Protein AF-A0A521SV61-F1 (afdb_monomer_lite)

pLDDT: mean 86.36, std 10.14, range [51.19, 98.25]

Radius of gyration: 22.05 Å; chains: 1; bounding box: 52×46×62 Å

Structure (mmCIF, N/CA/C/O backbone):
data_AF-A0A521SV61-F1
#
_entry.id   AF-A0A521SV61-F1
#
loop_
_atom_site.group_PDB
_atom_site.id
_atom_site.type_symbol
_atom_site.label_atom_id
_atom_site.label_alt_id
_atom_site.label_comp_id
_atom_site.label_asym_id
_atom_site.label_entity_id
_atom_site.label_seq_id
_atom_site.pdbx_PDB_ins_code
_atom_site.Cartn_x
_atom_site.Cartn_y
_atom_site.Cartn_z
_atom_site.occupancy
_atom_site.B_iso_or_equiv
_atom_site.auth_seq_id
_atom_site.auth_comp_id
_atom_site.auth_asym_id
_atom_site.auth_atom_id
_atom_site.pdbx_PDB_model_num
ATOM 1 N N . MET A 1 1 ? 5.862 -15.378 -28.062 1.00 82.19 1 MET A N 1
ATOM 2 C CA . MET A 1 1 ? 7.230 -15.334 -27.509 1.00 82.19 1 MET A CA 1
ATOM 3 C C . MET A 1 1 ? 8.270 -15.423 -28.623 1.00 82.19 1 MET A C 1
ATOM 5 O O . MET A 1 1 ? 8.943 -14.432 -28.846 1.00 82.19 1 MET A O 1
ATOM 9 N N . GLU A 1 2 ? 8.312 -16.510 -29.403 1.00 83.50 2 GLU A N 1
ATOM 10 C CA . GLU A 1 2 ? 9.316 -16.720 -30.474 1.00 83.50 2 GLU A CA 1
ATOM 11 C C . GLU A 1 2 ? 9.478 -15.561 -31.467 1.00 83.50 2 GLU A C 1
ATOM 13 O O . GLU A 1 2 ? 10.577 -15.063 -31.659 1.00 83.50 2 GLU A O 1
ATOM 18 N N . ARG A 1 3 ? 8.383 -15.033 -32.026 1.00 85.12 3 ARG A N 1
ATOM 19 C CA . ARG A 1 3 ? 8.470 -13.889 -32.950 1.00 85.12 3 ARG A CA 1
ATOM 20 C C . ARG A 1 3 ? 9.086 -12.634 -32.309 1.00 85.12 3 ARG A C 1
ATOM 22 O O . ARG A 1 3 ? 9.837 -11.919 -32.955 1.00 85.12 3 ARG A O 1
ATOM 29 N N . LEU A 1 4 ? 8.771 -12.374 -31.037 1.00 84.00 4 LEU A N 1
ATOM 30 C CA . LEU A 1 4 ? 9.338 -11.241 -30.298 1.00 84.00 4 LEU A CA 1
ATOM 31 C C . LEU A 1 4 ? 10.842 -11.444 -30.092 1.00 84.00 4 LEU A C 1
ATOM 33 O O . LEU A 1 4 ? 11.620 -10.520 -30.286 1.00 84.00 4 LEU A O 1
ATOM 37 N N . LYS A 1 5 ? 11.249 -12.669 -29.751 1.00 86.25 5 LYS A N 1
ATOM 38 C CA . LYS A 1 5 ? 12.656 -13.050 -29.640 1.00 86.25 5 LYS A CA 1
ATOM 39 C C . LYS A 1 5 ? 13.399 -12.806 -30.954 1.00 86.25 5 LYS A C 1
ATOM 41 O O . LYS A 1 5 ? 14.404 -12.105 -30.946 1.00 86.25 5 LYS A O 1
ATOM 46 N N . GLU A 1 6 ? 12.883 -13.303 -32.078 1.00 89.12 6 GLU A N 1
ATOM 47 C CA . GLU A 1 6 ? 13.482 -13.096 -33.406 1.00 89.12 6 GLU A CA 1
ATOM 48 C C . GLU A 1 6 ? 13.655 -11.605 -33.748 1.00 89.12 6 GLU A C 1
ATOM 50 O O . GLU A 1 6 ? 14.722 -11.203 -34.216 1.00 89.12 6 GLU A O 1
ATOM 55 N N . ASP A 1 7 ? 12.652 -10.772 -33.446 1.00 89.75 7 ASP A N 1
ATOM 56 C CA . ASP A 1 7 ? 12.706 -9.325 -33.687 1.00 89.75 7 ASP A CA 1
ATOM 57 C C . ASP A 1 7 ? 13.820 -8.632 -32.876 1.00 89.75 7 ASP A C 1
ATOM 59 O O . ASP A 1 7 ? 14.477 -7.721 -33.385 1.00 89.75 7 ASP A O 1
ATOM 63 N N . TYR A 1 8 ? 14.051 -9.039 -31.622 1.00 90.25 8 TYR A N 1
ATOM 64 C CA . TYR A 1 8 ? 15.109 -8.467 -30.777 1.00 90.25 8 TYR A CA 1
ATOM 65 C C . TYR A 1 8 ? 16.499 -9.011 -31.121 1.00 90.25 8 TYR A C 1
ATOM 67 O O . TYR A 1 8 ? 17.458 -8.237 -31.162 1.00 90.25 8 TYR A O 1
ATOM 75 N N . LEU A 1 9 ? 16.616 -10.299 -31.457 1.00 89.81 9 LEU A N 1
ATOM 76 C CA . LEU A 1 9 ? 17.867 -10.868 -31.969 1.00 89.81 9 LEU A CA 1
ATOM 77 C C . LEU A 1 9 ? 18.306 -10.153 -33.260 1.00 89.81 9 LEU A C 1
ATOM 79 O O . LEU A 1 9 ? 19.480 -9.826 -33.427 1.00 89.81 9 LEU A O 1
ATOM 83 N N . GLY A 1 10 ? 17.356 -9.798 -34.135 1.00 88.69 10 GLY A N 1
ATOM 84 C CA . GLY A 1 10 ? 17.612 -8.979 -35.327 1.00 88.69 10 GLY A CA 1
ATOM 85 C C . GLY A 1 10 ? 18.107 -7.552 -35.037 1.00 88.69 10 GLY A C 1
ATOM 86 O O . GLY A 1 10 ? 18.646 -6.904 -35.933 1.00 88.69 10 GLY A O 1
ATOM 87 N N . LYS A 1 11 ? 17.959 -7.066 -33.797 1.00 89.69 11 LYS A N 1
ATOM 88 C CA . LYS A 1 11 ? 18.432 -5.753 -33.320 1.00 89.69 11 LYS A CA 1
ATOM 89 C C . LYS A 1 11 ? 19.746 -5.829 -32.533 1.00 89.69 11 LYS A C 1
ATOM 91 O O . LYS A 1 11 ? 20.144 -4.836 -31.931 1.00 89.69 11 LYS A O 1
ATOM 96 N N . GLY A 1 12 ? 20.416 -6.982 -32.533 1.00 91.12 12 GLY A N 1
ATOM 97 C CA . GLY A 1 12 ? 21.705 -7.169 -31.861 1.00 91.12 12 GLY A CA 1
ATOM 98 C C . GLY A 1 12 ? 21.609 -7.606 -30.400 1.00 91.12 12 GLY A C 1
ATOM 99 O O . GLY A 1 12 ? 22.635 -7.666 -29.732 1.00 91.12 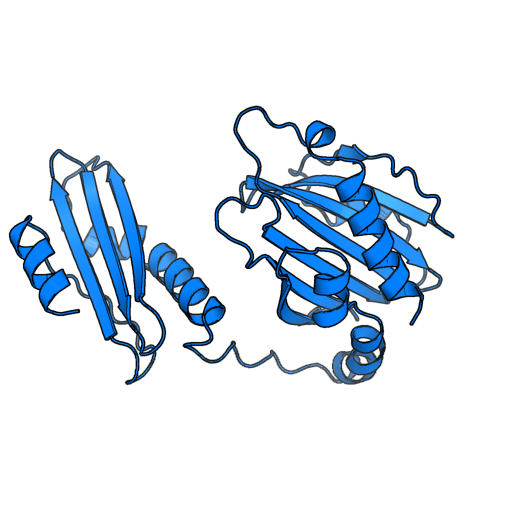12 GLY A O 1
ATOM 100 N N . PHE A 1 13 ? 20.415 -7.946 -29.904 1.00 95.44 13 PHE A N 1
ATOM 101 C CA . PHE A 1 13 ? 20.296 -8.576 -28.592 1.00 95.44 13 PHE A CA 1
ATOM 102 C C . PHE A 1 13 ? 20.800 -10.022 -28.635 1.00 95.44 13 PHE A C 1
ATOM 104 O O . PHE A 1 13 ? 20.710 -10.702 -29.658 1.00 95.44 13 PHE A O 1
ATOM 111 N N . VAL A 1 14 ? 21.275 -10.505 -27.493 1.00 94.56 14 VAL A N 1
ATOM 112 C CA . VAL A 1 14 ? 21.629 -11.903 -27.247 1.00 94.56 14 VAL A CA 1
ATOM 113 C C . VAL A 1 14 ? 20.758 -12.467 -26.135 1.00 94.56 14 VAL A C 1
ATOM 115 O O . VAL A 1 14 ? 20.367 -11.749 -25.218 1.00 94.56 14 VAL A O 1
ATOM 118 N N . GLU A 1 15 ? 20.440 -13.752 -26.222 1.00 93.56 15 GLU A N 1
ATOM 119 C CA . GLU A 1 15 ? 19.719 -14.453 -25.162 1.00 93.56 15 GLU A CA 1
ATOM 120 C C . GLU A 1 15 ? 20.655 -14.761 -23.992 1.00 93.56 15 GLU A C 1
ATOM 122 O O . GLU A 1 15 ? 21.781 -15.219 -24.197 1.00 93.56 15 GLU A O 1
ATOM 127 N N . LEU A 1 16 ? 20.178 -14.485 -22.780 1.00 92.12 16 LEU A N 1
ATOM 128 C CA . LEU A 1 16 ? 20.891 -14.724 -21.529 1.00 92.12 16 LEU A CA 1
ATOM 129 C C . LEU A 1 16 ? 20.214 -15.847 -20.743 1.00 92.12 16 LEU A C 1
ATOM 131 O O . LEU A 1 16 ? 19.012 -16.090 -20.883 1.00 92.12 16 LEU A O 1
ATOM 135 N N . ASN A 1 17 ? 20.982 -16.506 -19.880 1.00 86.00 17 ASN A N 1
ATOM 136 C CA . ASN A 1 17 ? 20.426 -17.447 -18.920 1.00 86.00 17 ASN A CA 1
ATOM 137 C C . ASN A 1 17 ? 19.706 -16.659 -17.821 1.00 86.00 17 ASN A C 1
ATOM 139 O O . ASN A 1 17 ? 20.262 -15.720 -17.259 1.00 86.00 17 ASN A O 1
ATOM 143 N N . GLY A 1 18 ? 18.472 -17.048 -17.519 1.00 68.44 18 GLY A N 1
ATOM 144 C CA . GLY A 1 18 ? 17.666 -16.449 -16.460 1.00 68.44 18 GLY A CA 1
ATOM 145 C C . GLY A 1 18 ? 16.621 -17.454 -16.017 1.00 68.44 18 GLY A C 1
ATOM 146 O O . GLY A 1 18 ? 15.442 -17.329 -16.371 1.00 68.44 18 GLY A O 1
ATOM 147 N N . ASP A 1 19 ? 17.077 -18.495 -15.328 1.00 58.38 19 ASP A N 1
ATOM 148 C CA . ASP A 1 19 ? 16.224 -19.579 -14.859 1.00 58.38 19 ASP A CA 1
ATOM 149 C C . ASP A 1 19 ? 15.433 -19.119 -13.638 1.00 58.38 19 ASP A C 1
ATOM 151 O O . ASP A 1 19 ? 15.929 -19.088 -12.517 1.00 58.38 19 ASP A O 1
ATOM 155 N N . LEU A 1 20 ? 14.164 -18.801 -13.873 1.00 60.53 20 LEU A N 1
ATOM 156 C CA . LEU A 1 20 ? 13.156 -18.768 -12.826 1.00 60.53 20 LEU A CA 1
ATOM 157 C C . LEU A 1 20 ? 12.125 -19.823 -13.170 1.00 60.53 20 LEU A C 1
ATOM 159 O O . LEU A 1 20 ? 11.381 -19.685 -14.145 1.00 60.53 20 LEU A O 1
ATOM 163 N N . ASP A 1 21 ? 12.101 -20.886 -12.375 1.00 58.44 21 ASP A N 1
ATOM 164 C CA . ASP A 1 21 ? 11.072 -21.908 -12.474 1.00 58.44 21 ASP A CA 1
ATOM 165 C C . ASP A 1 21 ? 9.785 -21.388 -11.825 1.00 58.44 21 ASP A C 1
ATOM 167 O O . ASP A 1 21 ? 9.507 -21.607 -10.647 1.00 58.44 21 ASP A O 1
ATOM 171 N N . TYR A 1 22 ? 8.993 -20.658 -12.610 1.00 61.53 22 TYR A N 1
ATOM 172 C CA . TYR A 1 22 ? 7.630 -20.281 -12.237 1.00 61.53 22 TYR A CA 1
ATOM 173 C C . TYR A 1 22 ? 6.616 -21.417 -12.498 1.00 61.53 22 TYR A C 1
ATOM 175 O O . TYR A 1 22 ? 5.406 -21.213 -12.389 1.00 61.53 22 TYR A O 1
ATOM 183 N N . GLY A 1 23 ? 7.087 -22.623 -12.839 1.00 62.16 23 GLY A N 1
ATOM 184 C CA . GLY A 1 23 ? 6.273 -23.763 -13.240 1.00 62.16 23 GLY A CA 1
ATOM 185 C C . GLY A 1 23 ? 5.999 -23.826 -14.747 1.00 62.16 23 GLY A C 1
ATOM 186 O O . GLY A 1 23 ? 6.195 -22.878 -15.504 1.00 62.16 23 GLY A O 1
ATOM 187 N N . SER A 1 24 ? 5.483 -24.972 -15.201 1.00 58.94 24 SER A N 1
ATOM 188 C CA . SER A 1 24 ? 5.359 -25.328 -16.626 1.00 58.94 24 SER A CA 1
ATOM 189 C C . SER A 1 24 ? 4.363 -24.498 -17.452 1.00 58.94 24 SER A C 1
ATOM 191 O O . SER A 1 24 ? 4.265 -24.706 -18.658 1.00 58.94 24 SER A O 1
ATOM 193 N N . ALA A 1 25 ? 3.583 -23.614 -16.824 1.00 62.75 25 ALA A N 1
ATOM 194 C CA . ALA A 1 25 ? 2.569 -22.787 -17.488 1.00 62.75 25 ALA A CA 1
ATOM 195 C C . ALA A 1 25 ? 3.083 -21.390 -17.887 1.00 62.75 25 ALA A C 1
ATOM 197 O O . ALA A 1 25 ? 2.329 -20.588 -18.436 1.00 62.75 25 ALA A O 1
ATOM 198 N N . ILE A 1 26 ? 4.347 -21.079 -17.590 1.00 75.94 26 ILE A N 1
ATOM 199 C CA . ILE A 1 26 ? 4.915 -19.742 -17.750 1.00 75.94 26 ILE A CA 1
ATOM 200 C C . ILE A 1 26 ? 6.101 -19.816 -18.710 1.00 75.94 26 ILE A C 1
ATOM 202 O O . ILE A 1 26 ? 7.059 -20.550 -18.491 1.00 75.94 26 ILE A O 1
ATOM 206 N N . SER A 1 27 ? 6.019 -19.054 -19.802 1.00 84.44 27 SER A N 1
ATOM 207 C CA . SER A 1 27 ? 7.120 -18.886 -20.755 1.00 84.44 27 SER A CA 1
ATOM 208 C C . SER A 1 27 ? 7.924 -17.647 -20.386 1.00 84.44 27 SER A C 1
ATOM 210 O O . SER A 1 27 ? 7.342 -16.602 -20.100 1.00 84.44 27 SER A O 1
ATOM 212 N N . SER A 1 28 ? 9.249 -17.745 -20.415 1.00 86.94 28 SER A N 1
ATOM 213 C CA . SER A 1 28 ? 10.143 -16.678 -19.972 1.00 86.94 28 SER A CA 1
ATOM 214 C C . SER A 1 28 ? 11.351 -16.561 -20.896 1.00 86.94 28 SER A C 1
ATOM 216 O O . SER A 1 28 ? 11.837 -17.571 -21.400 1.00 86.94 28 SER A O 1
ATOM 218 N N . MET A 1 29 ? 11.832 -15.339 -21.130 1.00 90.56 29 MET A N 1
ATOM 219 C CA . MET A 1 29 ? 13.071 -15.082 -21.870 1.00 90.56 29 MET A CA 1
ATOM 220 C C . MET A 1 29 ? 13.808 -13.859 -21.316 1.00 90.56 29 MET A C 1
ATOM 222 O O . MET A 1 29 ? 13.170 -12.881 -20.917 1.00 90.56 29 MET A O 1
ATOM 226 N N . VAL A 1 30 ? 15.144 -13.907 -21.315 1.00 92.25 30 VAL A N 1
ATOM 227 C CA . VAL A 1 30 ? 16.019 -12.753 -21.043 1.00 92.25 30 VAL A CA 1
ATOM 228 C C . VAL A 1 30 ? 16.818 -12.438 -22.285 1.00 92.25 30 VAL A C 1
ATOM 230 O O . VAL A 1 30 ? 17.458 -13.323 -22.849 1.00 92.25 30 VAL A O 1
ATOM 233 N N . LEU A 1 31 ? 16.8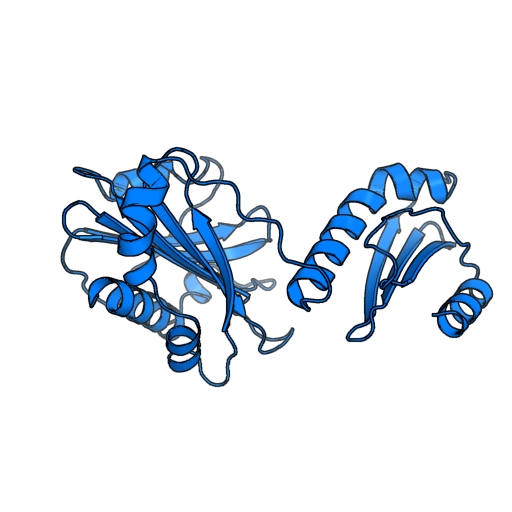16 -11.174 -22.678 1.00 94.62 31 LEU A N 1
ATOM 234 C CA . LEU A 1 31 ? 17.636 -10.662 -23.759 1.00 94.62 31 LEU A CA 1
ATOM 235 C C . LEU A 1 31 ? 18.507 -9.519 -23.229 1.00 94.62 31 LEU A C 1
ATOM 237 O O . LEU A 1 31 ? 18.034 -8.696 -22.450 1.00 94.62 31 LEU A O 1
ATOM 241 N N . GLY A 1 32 ? 19.759 -9.451 -23.666 1.00 94.81 32 GLY A N 1
ATOM 242 C CA . GLY A 1 32 ? 20.692 -8.375 -23.335 1.00 94.81 32 GLY A CA 1
ATOM 243 C C . GLY A 1 32 ? 21.335 -7.782 -24.582 1.00 94.81 32 GLY A C 1
ATOM 244 O O . GLY A 1 32 ? 21.529 -8.481 -25.573 1.00 94.81 32 GLY A O 1
ATOM 245 N N . ASN A 1 33 ? 21.684 -6.504 -24.544 1.00 95.88 33 ASN A N 1
ATOM 246 C CA . ASN A 1 33 ? 22.458 -5.829 -25.581 1.00 95.88 33 ASN A CA 1
ATOM 247 C C . ASN A 1 33 ? 23.383 -4.784 -24.945 1.00 95.88 33 ASN A C 1
ATOM 249 O O . ASN A 1 33 ? 23.035 -4.197 -23.924 1.00 95.88 33 ASN A O 1
ATOM 253 N N . LEU A 1 34 ? 24.532 -4.526 -25.566 1.00 92.94 34 LEU A N 1
ATOM 254 C CA . LEU A 1 34 ? 25.400 -3.395 -25.257 1.00 92.94 34 LEU A CA 1
ATOM 255 C C . LEU A 1 34 ? 25.545 -2.560 -26.529 1.00 92.94 34 LEU A C 1
ATOM 257 O O . LEU A 1 34 ? 26.123 -3.013 -27.515 1.00 92.94 34 LEU A O 1
ATOM 261 N N . SER A 1 35 ? 25.022 -1.337 -26.501 1.00 91.44 35 SER A N 1
ATOM 262 C CA . SER A 1 35 ? 25.107 -0.405 -27.625 1.00 91.44 35 SER A CA 1
ATOM 263 C C . SER A 1 35 ? 25.404 0.992 -27.108 1.00 91.44 35 SER A C 1
ATOM 265 O O . SER A 1 35 ? 24.805 1.429 -26.133 1.00 91.44 35 SER A O 1
ATOM 267 N N . GLU A 1 36 ? 26.332 1.692 -27.763 1.00 89.56 36 GLU A N 1
ATOM 268 C CA . GLU A 1 36 ? 26.684 3.085 -27.440 1.00 89.56 36 GLU A CA 1
ATOM 269 C C . GLU A 1 36 ? 27.037 3.314 -25.953 1.00 89.56 36 GLU A C 1
ATOM 271 O O . GLU A 1 36 ? 26.767 4.373 -25.393 1.00 89.56 36 GLU A O 1
ATOM 276 N N . GLY A 1 37 ? 27.648 2.316 -25.302 1.00 89.06 37 GLY A N 1
ATOM 277 C CA . GLY A 1 37 ? 28.022 2.393 -23.886 1.00 89.06 37 GLY A CA 1
ATOM 278 C C . GLY A 1 37 ? 26.847 2.255 -22.913 1.00 89.06 37 GLY A C 1
ATOM 279 O O . GLY A 1 37 ? 26.964 2.664 -21.762 1.00 89.06 37 GLY A O 1
ATOM 280 N N . VAL A 1 38 ? 25.715 1.697 -23.347 1.00 92.25 38 VAL A N 1
ATOM 281 C CA . VAL A 1 38 ? 24.561 1.405 -22.491 1.00 92.25 38 VAL A CA 1
ATOM 282 C C . VAL A 1 38 ? 24.200 -0.070 -22.607 1.00 92.25 38 VAL A C 1
ATOM 284 O O . VAL A 1 38 ? 23.925 -0.575 -23.700 1.00 92.25 38 VAL A O 1
ATOM 287 N N . TYR A 1 39 ? 24.172 -0.760 -21.471 1.00 93.50 39 TYR A N 1
ATOM 288 C CA . TYR A 1 39 ? 23.561 -2.075 -21.368 1.00 93.50 39 TYR A CA 1
ATOM 289 C C . TYR A 1 39 ? 22.045 -1.935 -21.358 1.00 93.50 39 TYR A C 1
ATOM 291 O O . TYR A 1 39 ? 21.487 -1.150 -20.593 1.00 93.50 39 TYR A O 1
ATOM 299 N N . THR A 1 40 ? 21.379 -2.717 -22.197 1.00 94.75 40 THR A N 1
ATOM 300 C CA . THR A 1 40 ? 19.924 -2.847 -22.223 1.00 94.75 40 THR A CA 1
ATOM 301 C C . THR A 1 40 ? 19.562 -4.296 -21.963 1.00 94.75 40 THR A C 1
ATOM 303 O O . THR A 1 40 ? 19.995 -5.180 -22.702 1.00 94.75 40 THR A O 1
ATOM 306 N N . PHE A 1 41 ? 18.748 -4.537 -20.944 1.00 93.88 41 PHE A N 1
ATOM 307 C CA . PHE A 1 41 ? 18.224 -5.855 -20.613 1.00 93.88 41 PHE A CA 1
ATOM 308 C C . PHE A 1 41 ? 16.713 -5.856 -20.748 1.00 93.88 41 PHE A C 1
ATOM 310 O O . PHE A 1 41 ? 16.042 -4.925 -20.316 1.00 93.88 41 PHE A O 1
ATOM 317 N N . LEU A 1 42 ? 16.179 -6.918 -21.333 1.00 92.31 42 LEU A N 1
ATOM 318 C CA . LEU A 1 42 ? 14.754 -7.137 -21.484 1.00 92.31 42 LEU A CA 1
ATOM 319 C C . LEU A 1 42 ? 14.406 -8.512 -20.927 1.00 92.31 42 LEU A C 1
ATOM 321 O O . LEU A 1 42 ? 14.823 -9.537 -21.468 1.00 92.31 42 LEU A O 1
ATOM 325 N N . ARG A 1 43 ? 13.576 -8.533 -19.889 1.00 89.50 43 ARG A N 1
ATOM 326 C CA . ARG A 1 43 ? 12.920 -9.749 -19.412 1.00 89.50 43 ARG A CA 1
ATOM 327 C C . ARG A 1 43 ? 11.482 -9.731 -19.864 1.00 89.50 43 ARG A C 1
ATOM 329 O O . ARG A 1 43 ? 10.762 -8.773 -19.595 1.00 89.50 43 ARG A O 1
ATOM 336 N N . VAL A 1 44 ? 11.055 -10.808 -20.509 1.00 88.81 44 VAL A N 1
ATOM 337 C CA . VAL A 1 44 ? 9.652 -10.992 -20.875 1.00 88.81 44 VAL A CA 1
ATOM 338 C C . VAL A 1 44 ? 9.155 -12.289 -20.280 1.00 88.81 44 VAL A C 1
ATOM 340 O O . VAL A 1 44 ? 9.763 -13.338 -20.482 1.00 88.81 44 VAL A O 1
ATOM 343 N N . VAL A 1 45 ? 8.022 -12.211 -19.592 1.00 87.38 45 VAL A N 1
ATOM 344 C CA . VAL A 1 45 ? 7.285 -13.371 -19.111 1.00 87.38 45 VAL A CA 1
ATOM 345 C C . VAL A 1 45 ? 5.888 -13.363 -19.710 1.00 87.38 45 VAL A C 1
ATOM 347 O O . VAL A 1 45 ? 5.220 -12.333 -19.748 1.00 87.38 45 VAL A O 1
ATOM 350 N N . SER A 1 46 ? 5.450 -14.516 -20.200 1.00 84.75 46 SER A N 1
ATOM 351 C CA . SER A 1 46 ? 4.119 -14.724 -20.757 1.00 84.75 46 SER A CA 1
ATOM 352 C C . SER A 1 46 ? 3.432 -15.874 -20.051 1.00 84.75 46 SER A C 1
ATOM 354 O O . SER A 1 46 ? 4.009 -16.943 -19.848 1.00 84.75 46 SER A O 1
ATOM 356 N N . THR A 1 47 ? 2.163 -15.652 -19.753 1.00 79.94 47 THR A N 1
ATOM 357 C CA . THR A 1 47 ? 1.218 -16.657 -19.271 1.00 79.94 47 THR A CA 1
ATOM 358 C C . THR A 1 47 ? 0.045 -16.721 -20.253 1.00 79.94 47 THR A C 1
ATOM 360 O O . THR A 1 47 ? 0.026 -15.984 -21.244 1.00 79.94 47 THR A O 1
ATOM 363 N N . ASP A 1 48 ? -0.952 -17.566 -19.990 1.00 75.62 48 ASP A N 1
ATOM 364 C CA . ASP A 1 48 ? -2.184 -17.602 -20.792 1.00 75.62 48 ASP A CA 1
ATOM 365 C C . ASP A 1 48 ? -3.009 -16.304 -20.687 1.00 75.62 48 ASP A C 1
ATOM 367 O O . ASP A 1 48 ? -3.833 -16.016 -21.555 1.00 75.62 48 ASP A O 1
ATOM 371 N N . SER A 1 49 ? -2.810 -15.521 -19.622 1.00 66.88 49 SER A N 1
ATOM 372 C CA . SER A 1 49 ? -3.613 -14.337 -19.305 1.00 66.88 49 SER A CA 1
ATOM 373 C C . SER A 1 49 ? -2.875 -13.010 -19.477 1.00 66.88 49 SER A C 1
ATOM 375 O O . SER A 1 49 ? -3.531 -11.972 -19.561 1.00 66.88 49 SER A O 1
ATOM 377 N N . MET A 1 50 ? -1.538 -13.004 -19.528 1.00 75.81 50 MET A N 1
ATOM 378 C CA . MET A 1 50 ? -0.761 -11.766 -19.592 1.00 75.81 50 MET A CA 1
ATOM 379 C C . MET A 1 50 ? 0.602 -11.921 -20.270 1.00 75.81 50 MET A C 1
ATOM 381 O O . MET A 1 50 ? 1.163 -13.011 -20.363 1.00 75.81 50 MET A O 1
ATOM 385 N N . ILE A 1 51 ? 1.171 -10.777 -20.652 1.00 81.94 51 ILE A N 1
ATOM 386 C CA . ILE A 1 51 ? 2.589 -10.628 -20.977 1.00 81.94 51 ILE A CA 1
ATOM 387 C C . ILE A 1 51 ? 3.133 -9.483 -20.119 1.00 81.94 51 ILE A C 1
ATOM 389 O O . ILE A 1 51 ? 2.634 -8.364 -20.211 1.00 81.94 51 ILE A O 1
ATOM 393 N N . ALA A 1 52 ? 4.138 -9.762 -19.291 1.00 82.38 52 ALA A N 1
ATOM 394 C CA . ALA A 1 52 ? 4.927 -8.756 -18.586 1.00 82.38 52 ALA A CA 1
ATOM 395 C C . ALA A 1 52 ? 6.268 -8.586 -19.296 1.00 82.38 52 ALA A C 1
ATOM 397 O O . ALA A 1 52 ? 6.916 -9.574 -19.641 1.00 82.38 52 ALA A O 1
ATOM 398 N N . ALA A 1 53 ? 6.689 -7.340 -19.487 1.00 86.75 53 ALA A N 1
ATOM 399 C CA . ALA A 1 53 ? 8.006 -7.009 -20.002 1.00 86.75 53 ALA A CA 1
ATOM 400 C C . ALA A 1 53 ? 8.644 -5.957 -19.095 1.00 86.75 53 ALA A C 1
ATOM 402 O O . ALA A 1 53 ? 8.030 -4.927 -18.824 1.00 86.75 53 ALA A O 1
ATOM 403 N N . VAL A 1 54 ? 9.859 -6.231 -18.630 1.00 85.94 54 VAL A N 1
ATOM 404 C CA . VAL A 1 54 ? 10.679 -5.292 -17.864 1.00 85.94 54 VAL A CA 1
ATOM 405 C C . VAL A 1 54 ? 11.916 -4.994 -18.689 1.00 85.94 54 VAL A C 1
ATOM 407 O O . VAL A 1 54 ? 12.658 -5.908 -19.051 1.00 85.94 54 VAL A O 1
ATOM 410 N N . GLU A 1 55 ? 12.105 -3.717 -18.998 1.00 90.12 55 GLU A N 1
ATOM 411 C CA . GLU A 1 55 ? 13.277 -3.213 -19.701 1.00 90.12 55 GLU A CA 1
ATOM 412 C C . GLU A 1 55 ? 14.135 -2.411 -18.723 1.00 90.12 55 GLU A C 1
ATOM 414 O O . GLU A 1 55 ? 13.627 -1.561 -17.989 1.00 90.12 55 GLU A O 1
ATOM 419 N N . PHE A 1 56 ? 15.428 -2.715 -18.685 1.00 89.50 56 PHE A N 1
ATOM 420 C CA . PHE A 1 56 ? 16.379 -2.143 -17.746 1.00 89.50 56 PHE A CA 1
ATOM 421 C C . PHE A 1 56 ? 17.579 -1.577 -18.500 1.00 89.50 56 PHE A C 1
ATOM 423 O O . PHE A 1 56 ? 18.143 -2.245 -19.368 1.00 89.50 56 PHE A O 1
ATOM 430 N N . PHE A 1 57 ? 17.973 -0.349 -18.161 1.00 91.06 57 PHE A N 1
ATOM 431 C CA . PHE A 1 57 ? 19.053 0.375 -18.827 1.00 91.06 57 PHE A CA 1
ATOM 432 C C . PHE A 1 57 ? 20.145 0.721 -17.819 1.00 91.06 57 PHE A C 1
ATOM 434 O O . PHE A 1 57 ? 19.873 1.378 -16.815 1.00 91.06 57 PHE A O 1
ATOM 441 N N . LEU A 1 58 ? 21.382 0.317 -18.107 1.00 88.06 58 LEU A N 1
ATOM 442 C CA . LEU A 1 58 ? 22.548 0.604 -17.276 1.00 88.06 58 LEU A CA 1
ATOM 443 C C . LEU A 1 58 ? 23.644 1.273 -18.111 1.00 88.06 58 LEU A C 1
ATOM 445 O O . LEU A 1 58 ? 24.110 0.676 -19.083 1.00 88.06 58 LEU A O 1
ATOM 449 N N . PRO A 1 59 ? 24.095 2.488 -17.761 1.00 88.88 59 PRO A N 1
ATOM 450 C CA . PRO A 1 59 ? 25.272 3.066 -18.396 1.00 88.88 59 PRO A CA 1
ATOM 451 C C . PRO A 1 59 ? 26.515 2.224 -18.070 1.00 88.88 59 PRO A C 1
ATOM 453 O O . PRO A 1 59 ? 26.748 1.859 -16.918 1.00 88.88 59 PRO A O 1
ATOM 456 N N . ALA A 1 60 ? 27.325 1.923 -19.082 1.00 81.62 60 ALA A N 1
ATOM 457 C CA . ALA A 1 60 ? 28.549 1.147 -18.941 1.00 81.62 60 ALA A CA 1
ATOM 458 C C . ALA A 1 60 ? 29.726 2.069 -18.593 1.00 81.62 60 ALA A C 1
ATOM 460 O O . ALA A 1 60 ? 30.150 2.886 -19.410 1.00 81.62 60 ALA A O 1
ATOM 461 N N . ALA A 1 61 ? 30.275 1.927 -17.384 1.00 73.12 61 ALA A N 1
ATOM 462 C CA . ALA A 1 61 ? 31.575 2.515 -17.051 1.00 73.12 61 ALA A CA 1
ATOM 463 C C . ALA A 1 61 ? 32.730 1.686 -17.644 1.00 73.12 61 ALA A C 1
ATOM 465 O O . ALA A 1 61 ? 33.739 2.242 -18.072 1.00 73.12 61 ALA A O 1
ATOM 466 N N . GLU A 1 62 ? 32.547 0.364 -17.706 1.00 78.56 62 GLU A N 1
ATOM 467 C CA . GLU A 1 62 ? 33.456 -0.609 -18.311 1.00 78.56 62 GLU A CA 1
ATOM 468 C C . GLU A 1 62 ? 32.647 -1.670 -19.081 1.00 78.56 62 GLU A C 1
ATOM 470 O O . GLU A 1 62 ? 31.501 -1.981 -18.732 1.00 78.56 62 GLU A O 1
ATOM 475 N N . GLU A 1 63 ? 33.234 -2.210 -20.154 1.00 83.75 63 GLU A N 1
ATOM 476 C CA . GLU A 1 63 ? 32.622 -3.263 -20.972 1.00 83.75 63 GLU A CA 1
ATOM 477 C C . GLU A 1 63 ? 32.899 -4.650 -20.359 1.00 83.75 63 GLU A C 1
ATOM 479 O O . GLU A 1 63 ? 33.973 -5.226 -20.535 1.00 83.75 63 GLU A O 1
ATOM 484 N N . LEU A 1 64 ? 31.917 -5.173 -19.627 1.00 88.44 64 LEU A N 1
ATOM 485 C CA . LEU A 1 64 ? 31.851 -6.508 -19.045 1.00 88.44 64 LEU A CA 1
ATOM 486 C C . LEU A 1 64 ? 30.894 -7.401 -19.860 1.00 88.44 64 LEU A C 1
ATOM 488 O O . LEU A 1 64 ? 30.026 -6.901 -20.585 1.00 88.44 64 LEU A O 1
ATOM 492 N N . PRO A 1 65 ? 31.020 -8.738 -19.766 1.00 93.25 65 PRO A N 1
ATOM 493 C CA . PRO A 1 65 ? 30.089 -9.660 -20.409 1.00 93.25 65 PRO A CA 1
ATOM 494 C C . PRO A 1 65 ? 28.635 -9.423 -19.972 1.00 93.25 65 PRO A C 1
ATOM 496 O O . PRO A 1 65 ? 28.349 -9.302 -18.784 1.00 93.25 65 PRO A O 1
ATOM 499 N N . LEU A 1 66 ? 27.694 -9.442 -20.925 1.00 93.00 66 LEU A N 1
ATOM 500 C CA . LEU A 1 66 ? 26.269 -9.175 -20.667 1.00 93.00 66 LEU A CA 1
ATOM 501 C C . LEU A 1 66 ? 25.660 -10.059 -19.570 1.00 93.00 66 LEU A C 1
ATOM 503 O O . LEU A 1 66 ? 24.880 -9.564 -18.766 1.00 93.00 66 LEU A O 1
ATOM 507 N N . GLN A 1 67 ? 26.021 -11.346 -19.530 1.00 94.31 67 GLN A N 1
ATOM 508 C CA . GLN A 1 67 ? 25.537 -12.266 -18.497 1.00 94.31 67 GLN A CA 1
ATOM 509 C C . GLN A 1 67 ? 26.016 -11.851 -17.101 1.00 94.31 67 GLN A C 1
ATOM 511 O O . GLN A 1 67 ? 25.241 -11.901 -16.159 1.00 94.31 67 GLN A O 1
ATOM 516 N N . GLU A 1 68 ? 27.268 -11.406 -16.978 1.00 92.00 68 GLU A N 1
ATOM 517 C CA . GLU A 1 68 ? 27.847 -11.016 -15.690 1.00 92.00 68 GLU A CA 1
ATOM 518 C C . GLU A 1 68 ? 27.144 -9.778 -15.133 1.00 92.00 68 GLU A C 1
ATOM 520 O O . GLU A 1 68 ? 26.715 -9.789 -13.986 1.00 92.00 68 GLU A O 1
ATOM 525 N N . VAL A 1 69 ? 26.934 -8.760 -15.975 1.00 90.88 69 VAL A N 1
ATOM 526 C CA . VAL A 1 69 ? 26.201 -7.542 -15.592 1.00 90.88 69 VAL A CA 1
ATOM 527 C C . VAL A 1 69 ? 24.742 -7.857 -15.255 1.00 90.88 69 VAL A C 1
ATOM 529 O O . VAL A 1 69 ? 24.201 -7.306 -14.298 1.00 90.88 69 VAL A O 1
ATOM 532 N N . TYR A 1 70 ? 24.099 -8.745 -16.021 1.00 90.31 70 TYR A N 1
ATOM 533 C CA . TYR A 1 70 ? 22.730 -9.164 -15.733 1.00 90.31 70 TYR A CA 1
ATOM 534 C C . TYR A 1 70 ? 22.627 -9.827 -14.354 1.00 90.31 70 TYR A C 1
ATOM 536 O O . TYR A 1 70 ? 21.798 -9.414 -13.543 1.00 90.31 70 TYR A O 1
ATOM 544 N N . ASP A 1 71 ? 23.491 -10.803 -14.074 1.00 89.44 71 ASP A N 1
ATOM 545 C CA . ASP A 1 71 ? 23.466 -11.568 -12.827 1.00 89.44 71 ASP A CA 1
ATOM 546 C C . ASP A 1 71 ? 23.783 -10.688 -11.605 1.00 89.44 71 ASP A C 1
ATOM 548 O O . ASP A 1 71 ? 23.205 -10.896 -10.541 1.00 89.44 71 ASP A O 1
ATOM 552 N N . SER A 1 72 ? 24.683 -9.705 -11.739 1.00 86.56 72 SER A N 1
ATOM 553 C CA . SER A 1 72 ? 25.149 -8.894 -10.607 1.00 86.56 72 SER A CA 1
ATOM 554 C C . SER A 1 72 ? 24.322 -7.640 -10.319 1.00 86.56 72 SER A C 1
ATOM 556 O O . SER A 1 72 ? 24.278 -7.215 -9.168 1.00 86.56 72 SER A O 1
ATOM 558 N N . GLU A 1 73 ? 23.708 -7.021 -11.333 1.00 84.38 73 GLU A N 1
ATOM 559 C CA . GLU A 1 73 ? 23.069 -5.696 -11.197 1.00 84.38 73 GLU A CA 1
ATOM 560 C C . GLU A 1 73 ? 21.570 -5.694 -11.530 1.00 84.38 73 GLU A C 1
ATOM 562 O O . GLU A 1 73 ? 20.854 -4.763 -11.162 1.00 84.38 73 GLU A O 1
ATOM 567 N N . VAL A 1 74 ? 21.081 -6.694 -12.272 1.00 85.62 74 VAL A N 1
ATOM 568 C CA . VAL A 1 74 ? 19.759 -6.615 -12.918 1.00 85.62 74 VAL A CA 1
ATOM 569 C C . VAL A 1 74 ? 18.813 -7.711 -12.463 1.00 85.62 74 VAL A C 1
ATOM 571 O O . VAL A 1 74 ? 17.632 -7.415 -12.272 1.00 85.62 74 VAL A O 1
ATOM 574 N N . SER A 1 75 ? 19.303 -8.945 -12.297 1.00 84.44 75 SER A N 1
ATOM 575 C CA . SER A 1 75 ? 18.460 -10.124 -12.087 1.00 84.44 75 SER A CA 1
ATOM 576 C C . SER A 1 75 ? 17.485 -9.893 -10.937 1.00 84.44 75 SER A C 1
ATOM 578 O O . SER A 1 75 ? 16.296 -9.762 -11.199 1.00 84.44 75 SER A O 1
ATOM 580 N N . ASP A 1 76 ? 17.961 -9.683 -9.708 1.00 76.31 76 ASP A N 1
ATOM 581 C CA . ASP A 1 76 ? 17.109 -9.533 -8.517 1.00 76.31 76 ASP A CA 1
ATOM 582 C C . ASP A 1 76 ? 15.985 -8.489 -8.674 1.00 76.31 76 ASP A C 1
ATOM 584 O O . ASP A 1 76 ? 14.840 -8.728 -8.282 1.00 76.31 76 ASP A O 1
ATOM 588 N N . ILE A 1 77 ? 16.281 -7.337 -9.288 1.00 77.44 77 ILE A N 1
ATOM 589 C CA . ILE A 1 77 ? 15.299 -6.263 -9.512 1.00 77.44 77 ILE A CA 1
ATOM 590 C C . ILE A 1 77 ? 14.242 -6.713 -10.521 1.00 77.44 77 ILE A C 1
ATOM 592 O O . ILE A 1 77 ? 13.040 -6.540 -10.311 1.00 77.44 77 ILE A O 1
ATOM 596 N N . VAL A 1 78 ? 14.687 -7.290 -11.633 1.00 79.12 78 VAL A N 1
ATOM 597 C CA . VAL A 1 78 ? 13.808 -7.790 -12.687 1.00 79.12 78 VAL A CA 1
ATOM 598 C C . VAL A 1 78 ? 12.943 -8.943 -12.178 1.00 79.12 78 VAL A C 1
ATOM 600 O O . VAL A 1 78 ? 11.749 -8.981 -12.479 1.00 79.12 78 VAL A O 1
ATOM 603 N N . GLU A 1 79 ? 13.511 -9.856 -11.391 1.00 76.94 79 GLU A N 1
ATOM 604 C CA . GLU A 1 79 ? 12.786 -10.961 -10.765 1.00 76.94 79 GLU A CA 1
ATOM 605 C C . GLU A 1 79 ? 11.701 -10.453 -9.820 1.00 76.94 79 GLU A C 1
ATOM 607 O O . GLU A 1 79 ? 10.567 -10.935 -9.885 1.00 76.94 79 GLU A O 1
ATOM 612 N N . LEU A 1 80 ? 12.017 -9.447 -8.999 1.00 71.81 80 LEU A N 1
ATOM 613 C CA . LEU A 1 80 ? 11.059 -8.807 -8.105 1.00 71.81 80 LEU A CA 1
ATOM 614 C C . LEU A 1 80 ? 9.903 -8.176 -8.893 1.00 71.81 80 LEU A C 1
ATOM 616 O O . LEU A 1 80 ? 8.743 -8.466 -8.614 1.00 71.81 80 LEU A O 1
ATOM 620 N N . LEU A 1 81 ? 10.200 -7.366 -9.915 1.00 76.69 81 LEU A N 1
ATOM 621 C CA . LEU A 1 81 ? 9.186 -6.668 -10.719 1.00 76.69 81 LEU A CA 1
ATOM 622 C C . LEU A 1 81 ? 8.285 -7.628 -11.511 1.00 76.69 81 LEU A C 1
ATOM 624 O O . LEU A 1 81 ? 7.070 -7.420 -11.614 1.00 76.69 81 LEU A O 1
ATOM 628 N N . ILE A 1 82 ? 8.867 -8.686 -12.077 1.00 79.12 82 ILE A N 1
ATOM 629 C CA . ILE A 1 82 ? 8.123 -9.737 -12.775 1.00 79.12 82 ILE A CA 1
ATOM 630 C C . ILE A 1 82 ? 7.294 -10.554 -11.787 1.00 79.12 82 ILE A C 1
ATOM 632 O O . ILE A 1 82 ? 6.120 -10.799 -12.056 1.00 79.12 82 ILE A O 1
ATOM 636 N N . GLY A 1 83 ? 7.865 -10.945 -10.646 1.00 73.50 83 GLY A N 1
ATOM 637 C CA . GLY A 1 83 ? 7.163 -11.668 -9.588 1.00 73.50 83 GLY A CA 1
ATOM 638 C C . GLY A 1 83 ? 5.937 -10.899 -9.103 1.00 73.50 83 GLY A C 1
ATOM 639 O O . GLY A 1 83 ? 4.834 -11.446 -9.093 1.00 73.50 83 GLY A O 1
ATOM 640 N N . ASP A 1 84 ? 6.108 -9.608 -8.824 1.00 69.75 84 ASP A N 1
ATOM 641 C CA . ASP A 1 84 ? 5.026 -8.681 -8.504 1.00 69.75 84 ASP A CA 1
ATOM 642 C C . ASP A 1 84 ? 3.970 -8.658 -9.610 1.00 69.75 84 ASP A C 1
ATOM 644 O O . ASP A 1 84 ? 2.787 -8.840 -9.344 1.00 69.75 84 ASP A O 1
ATOM 648 N N . SER A 1 85 ? 4.376 -8.484 -10.869 1.00 72.19 85 SER A N 1
ATOM 649 C CA . SER A 1 85 ? 3.449 -8.427 -12.007 1.00 72.19 85 SER A CA 1
ATOM 650 C C . SER A 1 85 ? 2.639 -9.720 -12.169 1.00 72.19 85 SER A C 1
ATOM 652 O O . SER A 1 85 ? 1.424 -9.681 -12.388 1.00 72.19 85 SER A O 1
ATOM 654 N N . LEU A 1 86 ? 3.285 -10.878 -12.011 1.00 73.50 86 LEU A N 1
ATOM 655 C CA . LEU A 1 86 ? 2.639 -12.186 -12.089 1.00 73.50 86 LEU A CA 1
ATOM 656 C C . LEU A 1 86 ? 1.673 -12.402 -10.917 1.00 73.50 86 LEU A C 1
ATOM 658 O O . LEU A 1 86 ? 0.561 -12.885 -11.136 1.00 73.50 86 LEU A O 1
ATOM 662 N N . GLN A 1 87 ? 2.036 -11.996 -9.697 1.00 68.25 87 GLN A N 1
ATOM 663 C CA . GLN A 1 87 ? 1.136 -12.045 -8.540 1.00 68.25 87 GLN A CA 1
ATOM 664 C C . GLN A 1 87 ? -0.057 -11.092 -8.702 1.00 68.25 87 GLN A C 1
ATOM 666 O O . GLN A 1 87 ? -1.198 -11.489 -8.455 1.00 68.25 87 GLN A O 1
ATOM 671 N N . ARG A 1 88 ? 0.181 -9.865 -9.187 1.00 65.12 88 ARG A N 1
ATOM 672 C CA . ARG A 1 88 ? -0.850 -8.854 -9.487 1.00 65.12 88 ARG A CA 1
ATOM 673 C C . ARG A 1 88 ? -1.867 -9.357 -10.514 1.00 65.12 88 ARG A C 1
ATOM 675 O O . ARG A 1 88 ? -3.058 -9.083 -10.387 1.00 65.12 88 ARG A O 1
ATOM 682 N N . SER A 1 89 ? -1.417 -10.136 -11.497 1.00 65.81 89 SER A N 1
ATOM 683 C CA . SER A 1 89 ? -2.288 -10.749 -12.511 1.00 65.81 89 SER A CA 1
ATOM 684 C C . SER A 1 89 ? -3.029 -12.012 -12.050 1.00 65.81 89 SER A C 1
ATOM 686 O O . SER A 1 89 ? -3.908 -12.497 -12.761 1.00 65.81 89 SER A O 1
ATOM 688 N N . GLY A 1 90 ? -2.655 -12.577 -10.896 1.00 64.00 90 GLY A N 1
ATOM 689 C CA . GLY A 1 90 ? -3.140 -13.879 -10.433 1.00 64.00 90 GLY A CA 1
ATOM 690 C C . GLY A 1 90 ? -2.613 -15.078 -11.232 1.00 64.00 90 GLY A C 1
ATOM 691 O O . GLY A 1 90 ? -3.143 -16.177 -11.078 1.00 64.00 90 GLY A O 1
ATOM 692 N N . ALA A 1 91 ? -1.601 -14.893 -12.089 1.00 67.69 91 ALA A N 1
ATOM 693 C CA . ALA A 1 91 ? -1.031 -15.968 -12.900 1.00 67.69 91 ALA A CA 1
ATOM 694 C C . ALA A 1 91 ? -0.152 -16.943 -12.096 1.00 67.69 91 ALA A C 1
ATOM 696 O O . ALA A 1 91 ? -0.002 -18.099 -12.484 1.00 67.69 91 ALA A O 1
ATOM 697 N N . VAL A 1 92 ? 0.385 -16.499 -10.959 1.00 64.06 92 VAL A N 1
ATOM 698 C CA . VAL A 1 92 ? 0.965 -17.367 -9.924 1.00 64.06 92 VAL A CA 1
ATOM 699 C C . VAL A 1 92 ? 0.123 -17.288 -8.660 1.00 64.06 92 VAL A C 1
ATOM 701 O O . VAL A 1 92 ? -0.443 -16.242 -8.331 1.00 64.06 92 VAL A O 1
ATOM 704 N N . LEU A 1 93 ? 0.037 -18.414 -7.947 1.00 56.59 93 LEU A N 1
ATOM 705 C CA . LEU A 1 93 ? -0.602 -18.459 -6.636 1.00 56.59 93 LEU A CA 1
ATOM 706 C C . LEU A 1 93 ? 0.081 -17.443 -5.716 1.00 56.59 93 LEU A C 1
ATOM 708 O O . LEU A 1 93 ? 1.311 -17.370 -5.668 1.00 56.59 93 LEU A O 1
ATOM 712 N N . ARG A 1 94 ? -0.728 -16.670 -4.980 1.00 55.81 94 ARG A N 1
ATOM 713 C CA . ARG A 1 94 ? -0.222 -15.800 -3.913 1.00 55.81 94 ARG A CA 1
ATOM 714 C C . ARG A 1 94 ? 0.635 -16.643 -2.957 1.00 55.81 94 ARG A C 1
ATOM 716 O O . ARG A 1 94 ? 0.311 -17.821 -2.763 1.00 55.81 94 ARG A O 1
ATOM 723 N N . PRO A 1 95 ? 1.705 -16.077 -2.370 1.00 53.84 95 PRO A N 1
ATOM 724 C CA . PRO A 1 95 ? 2.504 -16.777 -1.375 1.00 53.84 95 PRO A CA 1
ATOM 725 C C . PRO A 1 95 ? 1.595 -17.446 -0.344 1.00 53.84 95 PRO A C 1
ATOM 727 O O . PRO A 1 95 ? 0.580 -16.877 0.064 1.00 53.84 95 PRO A O 1
ATOM 730 N N . THR A 1 96 ? 1.938 -18.670 0.059 1.00 51.19 96 THR A N 1
ATOM 731 C CA . THR A 1 96 ? 1.178 -19.344 1.118 1.00 51.19 96 THR A CA 1
ATOM 732 C C . THR A 1 96 ? 1.237 -18.453 2.361 1.00 51.19 96 THR A C 1
ATOM 734 O O . THR A 1 96 ? 2.349 -18.080 2.749 1.00 51.19 96 THR A O 1
ATOM 737 N N . PRO A 1 97 ? 0.097 -18.092 2.981 1.00 58.50 97 PRO A N 1
ATOM 738 C CA . PRO A 1 97 ? 0.105 -17.244 4.162 1.00 58.50 97 PRO A CA 1
ATOM 739 C C . PRO A 1 97 ? 1.016 -17.842 5.230 1.00 58.50 97 PRO A C 1
ATOM 741 O O . PRO A 1 97 ? 0.961 -19.047 5.497 1.00 58.50 97 PRO A O 1
ATOM 744 N N . THR A 1 98 ? 1.850 -17.008 5.845 1.00 58.88 98 THR A N 1
ATOM 745 C CA . THR A 1 98 ? 2.660 -17.424 6.990 1.00 58.88 98 THR A CA 1
ATOM 746 C C . THR A 1 98 ? 1.740 -18.023 8.061 1.00 58.88 98 THR A C 1
ATOM 748 O O . THR A 1 98 ? 0.755 -17.372 8.424 1.00 58.88 98 THR A O 1
ATOM 751 N N . PRO A 1 99 ? 2.022 -19.235 8.580 1.00 70.56 99 PRO A N 1
ATOM 752 C CA . PRO A 1 99 ? 1.216 -19.833 9.637 1.00 70.56 99 PRO A CA 1
ATOM 753 C C . PRO A 1 99 ? 1.094 -18.898 10.842 1.00 70.56 99 PRO A C 1
ATOM 755 O O . PRO A 1 99 ? 2.090 -18.336 11.302 1.00 70.56 99 PRO A O 1
ATOM 758 N N . LEU A 1 100 ? -0.126 -18.747 11.355 1.00 81.00 100 LEU A N 1
ATOM 759 C CA . LEU A 1 100 ? -0.406 -17.906 12.513 1.00 81.00 100 LEU A CA 1
ATOM 760 C C . LEU A 1 100 ? -0.002 -18.615 13.813 1.00 81.00 100 LEU A C 1
ATOM 762 O O . LEU A 1 100 ? -0.156 -19.828 13.958 1.00 81.00 100 LEU A O 1
ATOM 766 N N . THR A 1 101 ? 0.492 -17.852 14.786 1.00 80.75 101 THR A N 1
ATOM 767 C CA . THR A 1 101 ? 0.620 -18.312 16.174 1.00 80.75 101 THR A CA 1
ATOM 768 C C . THR A 1 101 ? -0.765 -18.491 16.799 1.00 80.75 101 THR A C 1
ATOM 770 O O . THR A 1 101 ? -1.741 -17.903 16.337 1.00 80.75 101 THR A O 1
ATOM 773 N N . SER A 1 102 ? -0.876 -19.254 17.891 1.00 82.88 102 SER A N 1
ATOM 774 C CA . SER A 1 102 ? -2.167 -19.485 18.561 1.00 82.88 102 SER A CA 1
ATOM 775 C C . SER A 1 102 ? -2.863 -18.196 19.012 1.00 82.88 102 SER A C 1
ATOM 777 O O . SER A 1 102 ? -4.088 -18.114 18.975 1.00 82.88 102 SER A O 1
ATOM 779 N N . ASP A 1 103 ? -2.097 -17.184 19.428 1.00 80.12 103 ASP A N 1
ATOM 780 C CA . ASP A 1 103 ? -2.659 -15.883 19.796 1.00 80.12 103 ASP A CA 1
ATOM 781 C C . ASP A 1 103 ? -3.162 -15.138 18.555 1.00 80.12 103 ASP A C 1
ATOM 783 O O . ASP A 1 103 ? -4.276 -14.619 18.555 1.00 80.12 103 ASP A O 1
ATOM 787 N N . GLN A 1 104 ? -2.391 -15.129 17.466 1.00 81.38 104 GLN A N 1
ATOM 788 C CA . GLN A 1 104 ? -2.819 -14.518 16.206 1.00 81.38 104 GLN A CA 1
ATOM 789 C C . GLN A 1 104 ? -4.082 -15.188 15.661 1.00 81.38 104 GLN A C 1
ATOM 791 O O . GLN A 1 104 ? -5.022 -14.487 15.306 1.00 81.38 104 GLN A O 1
ATOM 796 N N . ASP A 1 105 ? -4.137 -16.518 15.663 1.00 84.69 105 ASP A N 1
ATOM 797 C CA . ASP A 1 105 ? -5.295 -17.291 15.208 1.00 84.69 105 ASP A CA 1
ATOM 798 C C . ASP A 1 105 ? -6.550 -16.989 16.043 1.00 84.69 105 ASP A C 1
ATOM 800 O O . ASP A 1 105 ? -7.657 -16.866 15.521 1.00 84.69 105 ASP A O 1
ATOM 804 N N . ARG A 1 106 ? -6.375 -16.755 17.350 1.00 85.06 106 ARG A N 1
ATOM 805 C CA . ARG A 1 106 ? -7.466 -16.383 18.257 1.00 85.06 106 ARG A CA 1
ATOM 806 C C . ARG A 1 106 ? -8.066 -15.010 17.952 1.00 85.06 106 ARG A C 1
ATOM 808 O O . ARG A 1 106 ? -9.282 -14.850 18.048 1.00 85.06 106 ARG A O 1
ATOM 815 N N . TYR A 1 107 ? -7.232 -14.011 17.660 1.00 85.44 107 TYR A N 1
ATOM 816 C CA . TYR A 1 107 ? -7.678 -12.623 17.476 1.00 85.44 107 TYR A CA 1
ATOM 817 C C . TYR A 1 107 ? -7.973 -12.264 16.017 1.00 85.44 107 TYR A C 1
ATOM 819 O O . TYR A 1 107 ? -8.769 -11.357 15.769 1.00 85.44 107 TYR A O 1
ATOM 827 N N . TYR A 1 108 ? -7.366 -12.968 15.059 1.00 89.56 108 TYR A N 1
ATOM 828 C CA . TYR A 1 108 ? -7.473 -12.668 13.635 1.00 89.56 108 TYR A CA 1
ATOM 829 C C . TYR A 1 108 ? -8.924 -12.578 13.142 1.00 89.56 108 TYR A C 1
ATOM 831 O O . TYR A 1 108 ? -9.249 -11.544 12.560 1.00 89.56 108 TYR A O 1
ATOM 839 N N . PRO A 1 109 ? -9.831 -13.546 13.408 1.00 89.50 109 PRO A N 1
ATOM 840 C CA . PRO A 1 109 ? -11.201 -13.474 12.900 1.00 89.50 109 PRO A CA 1
ATOM 841 C C . PRO A 1 109 ? -11.942 -12.214 13.357 1.00 89.50 109 PRO A C 1
ATOM 843 O O . PRO A 1 109 ? -12.664 -11.605 12.573 1.00 89.50 109 PRO A O 1
ATOM 846 N N . THR A 1 110 ? -11.733 -11.802 14.610 1.00 90.75 110 THR A N 1
ATOM 847 C CA . THR A 1 110 ? -12.358 -10.604 15.179 1.00 90.75 110 THR A CA 1
ATOM 848 C C . THR A 1 110 ? -11.797 -9.337 14.540 1.00 90.75 110 THR A C 1
ATOM 850 O O . THR A 1 110 ? -12.559 -8.512 14.048 1.00 90.75 110 THR A O 1
ATOM 853 N N . LEU A 1 111 ? -10.469 -9.192 14.495 1.00 91.88 111 LEU A N 1
ATOM 854 C CA . LEU A 1 111 ? -9.843 -7.984 13.951 1.00 91.88 111 LEU A CA 1
ATOM 855 C C . LEU A 1 111 ? -10.067 -7.849 12.440 1.00 91.88 111 LEU A C 1
ATOM 857 O O . LEU A 1 111 ? -10.374 -6.762 11.958 1.00 91.88 111 LEU A O 1
ATOM 861 N N . ALA A 1 112 ? -9.962 -8.948 11.691 1.00 91.69 112 ALA A N 1
ATOM 862 C CA . ALA A 1 112 ? -10.164 -8.962 10.244 1.00 91.69 112 ALA A CA 1
ATOM 863 C C . ALA A 1 112 ? -11.617 -8.652 9.842 1.00 91.69 112 ALA A C 1
ATOM 865 O O . ALA A 1 112 ? -11.839 -8.120 8.750 1.00 91.69 112 ALA A O 1
ATOM 866 N N . ALA A 1 113 ? -12.592 -8.964 10.707 1.00 92.81 113 ALA A N 1
ATOM 867 C CA . ALA A 1 113 ? -13.999 -8.633 10.492 1.00 92.81 113 ALA A CA 1
ATOM 868 C C . ALA A 1 113 ? -14.278 -7.126 10.608 1.00 92.81 113 ALA A C 1
ATOM 870 O O . ALA A 1 113 ? -15.187 -6.627 9.945 1.00 92.81 113 ALA A O 1
ATOM 871 N N . TRP A 1 114 ? -13.488 -6.396 11.401 1.00 94.44 114 TRP A N 1
ATOM 872 C CA . TRP A 1 114 ? -13.604 -4.941 11.516 1.00 94.44 114 TRP A CA 1
ATOM 873 C C . 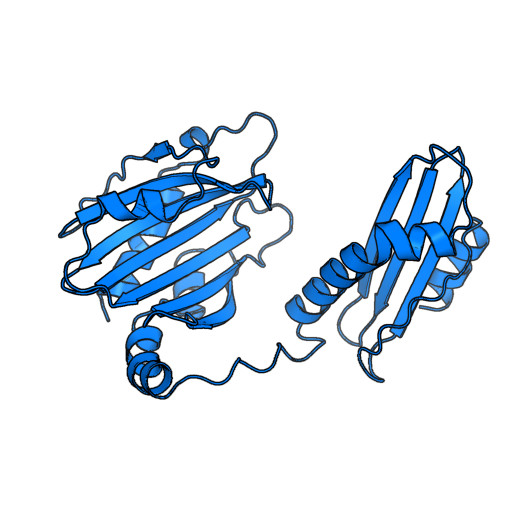TRP A 1 114 ? -13.024 -4.205 10.314 1.00 94.44 114 TRP A C 1
ATOM 875 O O . TRP A 1 114 ? -13.486 -3.126 9.975 1.00 94.44 114 TRP A O 1
ATOM 885 N N . LEU A 1 115 ? -12.043 -4.783 9.627 1.00 95.19 115 LEU A N 1
ATOM 886 C CA . LEU A 1 115 ? -11.403 -4.137 8.486 1.00 95.19 115 LEU A CA 1
ATOM 887 C C . LEU A 1 115 ? -12.373 -3.951 7.303 1.00 95.19 115 LEU A C 1
ATOM 889 O O . LEU A 1 115 ? -13.145 -4.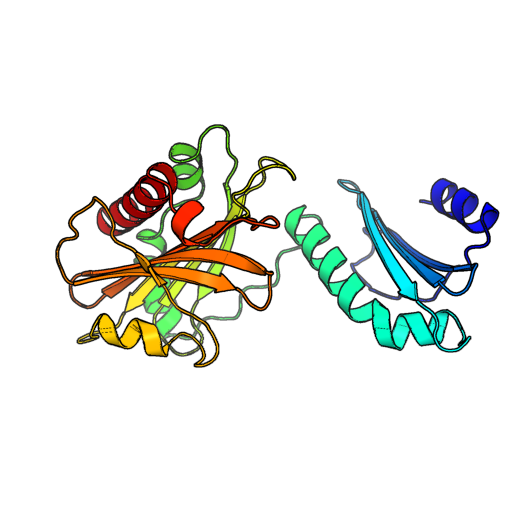851 6.956 1.00 95.19 115 LEU A O 1
ATOM 893 N N . LEU A 1 116 ? -12.280 -2.788 6.649 1.00 95.31 116 LEU A N 1
ATOM 894 C CA . LEU A 1 116 ? -12.838 -2.483 5.329 1.00 95.31 116 LEU A CA 1
ATOM 895 C C . LEU A 1 116 ? -12.641 -3.668 4.376 1.00 95.31 116 LEU A C 1
ATOM 897 O O . LEU A 1 116 ? -11.571 -4.273 4.331 1.00 95.31 116 LEU A O 1
ATOM 901 N N . THR A 1 117 ? -13.669 -4.015 3.622 1.00 92.94 117 THR A N 1
ATOM 902 C CA . THR A 1 117 ? -13.635 -5.061 2.594 1.00 92.94 117 THR A CA 1
ATOM 903 C C . THR A 1 117 ? -13.373 -4.463 1.214 1.00 92.94 117 THR A C 1
ATOM 905 O O . THR A 1 117 ? -13.564 -3.269 0.997 1.00 92.94 117 THR A O 1
ATOM 908 N N . GLU A 1 118 ? -12.986 -5.298 0.248 1.00 90.88 118 GLU A N 1
ATOM 909 C CA . GLU A 1 118 ? -12.789 -4.863 -1.143 1.00 90.88 118 GLU A CA 1
ATOM 910 C C . GLU A 1 118 ? -14.043 -4.199 -1.731 1.00 90.88 118 GLU A C 1
ATOM 912 O O . GLU A 1 118 ? -13.958 -3.141 -2.348 1.00 90.88 118 GLU A O 1
ATOM 917 N N . SER A 1 119 ? -15.227 -4.768 -1.487 1.00 90.69 119 SER A N 1
ATOM 918 C CA . SER A 1 119 ? -16.488 -4.193 -1.971 1.00 90.69 119 SER A CA 1
ATOM 919 C C . SER A 1 119 ? -16.783 -2.823 -1.354 1.00 90.69 119 SER A C 1
ATOM 921 O O . SER A 1 119 ? -17.311 -1.948 -2.039 1.00 90.69 119 SER A O 1
ATOM 923 N N . GLU A 1 120 ? -16.475 -2.632 -0.069 1.00 95.00 120 GLU A N 1
ATOM 924 C CA . GLU A 1 120 ? -16.655 -1.340 0.599 1.00 95.00 120 GLU A CA 1
ATOM 925 C C . GLU A 1 120 ? -15.648 -0.318 0.058 1.00 95.00 120 GLU A C 1
ATOM 927 O O . GLU A 1 120 ? -16.055 0.780 -0.304 1.00 95.00 120 GLU A O 1
ATOM 932 N N . ALA A 1 121 ? -14.373 -0.693 -0.106 1.00 93.31 121 ALA A N 1
ATOM 933 C CA . ALA A 1 121 ? -13.343 0.174 -0.682 1.00 93.31 121 ALA A CA 1
ATOM 934 C C . ALA A 1 121 ? -13.733 0.688 -2.079 1.00 93.31 121 ALA A C 1
ATOM 936 O O . ALA A 1 121 ? -13.668 1.888 -2.346 1.00 93.31 121 ALA A O 1
ATOM 937 N N . ASN A 1 122 ? -14.207 -0.206 -2.951 1.00 90.50 122 ASN A N 1
ATOM 938 C CA . ASN A 1 122 ? -14.680 0.146 -4.295 1.00 90.50 122 ASN A CA 1
ATOM 939 C C . ASN A 1 122 ? -15.940 1.024 -4.290 1.00 90.50 122 ASN A C 1
ATOM 941 O O . ASN A 1 122 ? -16.177 1.768 -5.237 1.00 90.50 122 ASN A O 1
ATOM 945 N N . SER A 1 123 ? -16.747 0.963 -3.228 1.00 91.50 123 SER A N 1
ATOM 946 C CA . SER A 1 123 ? -17.920 1.833 -3.089 1.00 91.50 123 SER A CA 1
ATOM 947 C C . SER A 1 123 ? -17.536 3.266 -2.707 1.00 91.50 123 SER A C 1
ATOM 949 O O . SER A 1 123 ? -18.237 4.195 -3.099 1.00 91.50 123 SER A O 1
ATOM 951 N N . LEU A 1 124 ? -16.430 3.452 -1.972 1.00 90.88 124 LEU A N 1
ATOM 952 C CA . LEU A 1 124 ? -15.908 4.775 -1.600 1.00 90.88 124 LEU A CA 1
ATOM 953 C C . LEU A 1 124 ? -15.166 5.455 -2.755 1.00 90.88 124 LEU A C 1
ATOM 955 O O . LEU A 1 124 ? -15.215 6.673 -2.899 1.00 90.88 124 LEU A O 1
ATOM 959 N N . TYR A 1 125 ? -14.470 4.673 -3.583 1.00 86.06 125 TYR A N 1
ATOM 960 C CA . TYR A 1 125 ? -13.614 5.195 -4.645 1.00 86.06 125 TYR A CA 1
ATOM 961 C C . TYR A 1 125 ? -14.101 4.793 -6.036 1.00 86.06 125 TYR A C 1
ATOM 963 O O . TYR A 1 125 ? -13.468 3.992 -6.709 1.00 86.06 125 TYR A O 1
ATOM 971 N N . ALA A 1 126 ? -15.212 5.376 -6.491 1.00 77.25 126 ALA A N 1
ATOM 972 C CA . ALA A 1 126 ? -15.727 5.180 -7.848 1.00 77.25 126 ALA A CA 1
ATOM 973 C C . ALA A 1 126 ? -15.330 6.350 -8.779 1.00 77.25 126 ALA A C 1
ATOM 975 O O . ALA A 1 126 ? -15.396 7.507 -8.358 1.00 77.25 126 ALA A O 1
ATOM 976 N N . PRO A 1 127 ? -14.958 6.103 -10.053 1.00 74.81 127 PRO A N 1
ATOM 977 C CA . PRO A 1 127 ? -14.939 4.819 -10.763 1.00 74.81 127 PRO A CA 1
ATOM 978 C C . PRO A 1 127 ? -13.642 4.009 -10.561 1.00 74.81 127 PRO A C 1
ATOM 980 O O . PRO A 1 127 ? -13.314 3.181 -11.411 1.00 74.81 127 PRO A O 1
ATOM 983 N N . GLY A 1 128 ? -12.881 4.281 -9.499 1.00 77.88 128 GLY A N 1
ATOM 984 C CA . GLY A 1 128 ? -11.650 3.558 -9.213 1.00 77.88 128 GLY A CA 1
ATOM 985 C C . GLY A 1 128 ? -11.871 2.085 -8.849 1.00 77.88 128 GLY A C 1
ATOM 986 O O . GLY A 1 128 ? -12.996 1.660 -8.580 1.00 77.88 128 GLY A O 1
ATOM 987 N N . ILE A 1 129 ? -10.798 1.289 -8.881 1.00 87.44 129 ILE A N 1
ATOM 988 C CA . ILE A 1 129 ? -10.846 -0.158 -8.637 1.00 87.44 129 ILE A CA 1
ATOM 989 C C . ILE A 1 129 ? -9.804 -0.543 -7.588 1.00 87.44 129 ILE A C 1
ATOM 991 O O . ILE A 1 129 ? -8.641 -0.757 -7.911 1.00 87.44 129 ILE A O 1
ATOM 995 N N . TRP A 1 130 ? -10.219 -0.708 -6.337 1.00 90.75 130 TRP A N 1
ATOM 996 C CA . TRP A 1 130 ? -9.387 -1.307 -5.297 1.00 90.75 130 TRP A CA 1
ATOM 997 C C . TRP A 1 130 ? -9.419 -2.832 -5.386 1.00 90.75 130 TRP A C 1
ATOM 999 O O . TRP A 1 130 ? -10.488 -3.440 -5.397 1.00 90.75 130 TRP A O 1
ATOM 1009 N N . GLN A 1 131 ? -8.246 -3.458 -5.382 1.00 89.06 131 GLN A N 1
ATOM 1010 C CA . GLN A 1 131 ? -8.092 -4.907 -5.297 1.00 89.06 131 GLN A CA 1
ATOM 1011 C C . GLN A 1 131 ? -7.407 -5.293 -3.987 1.00 89.06 131 GLN A C 1
ATOM 1013 O O . GLN A 1 131 ? -6.340 -4.774 -3.666 1.00 89.06 131 GLN A O 1
ATOM 1018 N N . LEU A 1 132 ? -7.987 -6.241 -3.253 1.00 88.25 132 LEU A N 1
ATOM 1019 C CA . LEU A 1 132 ? -7.402 -6.839 -2.059 1.00 88.25 132 LEU A CA 1
ATOM 1020 C C . LEU A 1 132 ? -6.183 -7.689 -2.430 1.00 88.25 132 LEU A C 1
ATOM 1022 O O . LEU A 1 132 ? -6.301 -8.701 -3.133 1.00 88.25 132 LEU A O 1
ATOM 1026 N N . LEU A 1 133 ? -5.021 -7.323 -1.895 1.00 84.31 133 LEU A N 1
ATOM 1027 C CA . LEU A 1 133 ? -3.775 -8.072 -2.036 1.00 84.31 133 LEU A CA 1
ATOM 1028 C C . LEU A 1 133 ? -3.658 -9.174 -0.984 1.00 84.31 133 LEU A C 1
ATOM 1030 O O . LEU A 1 133 ? -3.473 -10.339 -1.323 1.00 84.31 133 LEU A O 1
ATOM 1034 N N . GLU A 1 134 ? -3.796 -8.826 0.290 1.00 84.38 134 GLU A N 1
ATOM 1035 C CA . GLU A 1 134 ? -3.677 -9.773 1.400 1.00 84.38 134 GLU A CA 1
ATOM 1036 C C . GLU A 1 134 ? -4.077 -9.139 2.736 1.00 84.38 134 GLU A C 1
ATOM 1038 O O . GLU A 1 134 ? -4.151 -7.912 2.867 1.00 84.38 134 GLU A O 1
ATOM 1043 N N . ASP A 1 135 ? -4.260 -10.000 3.739 1.00 87.69 135 ASP A N 1
ATOM 1044 C CA . ASP A 1 135 ? -4.244 -9.617 5.146 1.00 87.69 135 ASP A CA 1
ATOM 1045 C C . ASP A 1 135 ? -2.856 -9.936 5.726 1.00 87.69 135 ASP A C 1
ATOM 1047 O O . ASP A 1 135 ? -2.464 -11.094 5.872 1.00 87.69 135 ASP A O 1
ATOM 1051 N N . ARG A 1 136 ? -2.107 -8.896 6.093 1.00 85.94 136 ARG A N 1
ATOM 1052 C CA . ARG A 1 136 ? -0.823 -9.005 6.783 1.00 85.94 136 ARG A CA 1
ATOM 1053 C C . ARG A 1 136 ? -1.040 -9.034 8.292 1.00 85.94 136 ARG A C 1
ATOM 1055 O O . ARG A 1 136 ? -1.418 -8.030 8.903 1.00 85.94 136 ARG A O 1
ATOM 1062 N N . VAL A 1 137 ? -0.727 -10.169 8.907 1.00 85.44 137 VAL A N 1
ATOM 1063 C CA . VAL A 1 137 ? -0.761 -10.343 10.366 1.00 85.44 137 VAL A CA 1
ATOM 1064 C C . VAL A 1 137 ? 0.610 -10.016 10.954 1.00 85.44 137 VAL A C 1
ATOM 1066 O O . VAL A 1 137 ? 1.646 -10.421 10.426 1.00 85.44 137 VAL A O 1
ATOM 1069 N N . GLY A 1 138 ? 0.648 -9.221 12.024 1.00 80.06 138 GLY A N 1
ATOM 1070 C CA . GLY A 1 138 ? 1.924 -8.808 12.613 1.00 80.06 138 GLY A CA 1
ATOM 1071 C C . GLY A 1 138 ? 2.625 -9.957 13.321 1.00 80.06 138 GLY A C 1
ATOM 1072 O O . GLY A 1 138 ? 2.027 -10.615 14.162 1.00 80.06 138 GLY A O 1
ATOM 1073 N N . ALA A 1 139 ? 3.914 -10.150 13.041 1.00 69.31 139 ALA A N 1
ATOM 1074 C CA . ALA A 1 139 ? 4.695 -11.262 13.586 1.00 69.31 139 ALA A CA 1
ATOM 1075 C C . ALA A 1 139 ? 4.818 -11.253 15.123 1.00 69.31 139 ALA A C 1
ATOM 1077 O O . ALA A 1 139 ? 4.951 -12.307 15.735 1.00 69.31 139 ALA A O 1
ATOM 1078 N N . THR A 1 140 ? 4.787 -10.073 15.746 1.00 65.62 140 THR A N 1
ATOM 1079 C CA . THR A 1 140 ? 5.092 -9.890 17.179 1.00 65.62 140 THR A CA 1
ATOM 1080 C C . THR A 1 140 ? 3.982 -9.214 17.976 1.00 65.62 140 THR A C 1
ATOM 1082 O O . THR A 1 140 ? 4.038 -9.190 19.203 1.00 65.62 140 THR A O 1
ATOM 1085 N N . ARG A 1 141 ? 2.980 -8.643 17.303 1.00 69.62 141 ARG A N 1
ATOM 1086 C CA . ARG A 1 141 ? 1.868 -7.916 17.924 1.00 69.62 141 ARG A CA 1
ATOM 1087 C C . ARG A 1 141 ? 0.553 -8.461 17.397 1.00 69.62 141 ARG A C 1
ATOM 1089 O O . ARG A 1 141 ? 0.476 -8.886 16.247 1.00 69.62 141 ARG A O 1
ATOM 1096 N N . VAL A 1 142 ? -0.485 -8.392 18.225 1.00 85.88 142 VAL A N 1
ATOM 1097 C CA . VAL A 1 142 ? -1.855 -8.688 17.803 1.00 85.88 142 VAL A CA 1
ATOM 1098 C C . VAL A 1 142 ? -2.329 -7.538 16.915 1.00 85.88 142 VAL A C 1
ATOM 1100 O O . VAL A 1 142 ? -2.806 -6.509 17.390 1.00 85.88 142 VAL A O 1
ATOM 1103 N N . GLN A 1 143 ? -2.108 -7.692 15.613 1.00 90.44 143 GLN A N 1
ATOM 1104 C CA . GLN A 1 143 ? -2.503 -6.730 14.593 1.00 90.44 143 GLN A CA 1
ATOM 1105 C C . GLN A 1 143 ? -2.882 -7.453 13.305 1.00 90.44 143 GLN A C 1
ATOM 1107 O O . GLN A 1 143 ? -2.271 -8.467 12.952 1.00 90.44 143 GLN A O 1
ATOM 1112 N N . VAL A 1 144 ? -3.825 -6.873 12.572 1.00 92.62 144 VAL A N 1
ATOM 1113 C CA . VAL A 1 144 ? -4.167 -7.281 11.209 1.00 92.62 144 VAL A CA 1
ATOM 1114 C C . VAL A 1 144 ? -4.211 -6.027 10.348 1.00 92.62 144 VAL A C 1
ATOM 1116 O O . VAL A 1 144 ? -4.85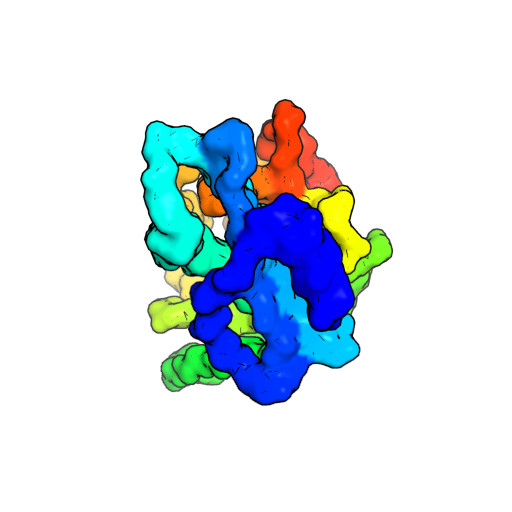1 -5.045 10.718 1.00 92.62 144 VAL A O 1
ATOM 1119 N N . CYS A 1 145 ? -3.503 -6.057 9.225 1.00 93.62 145 CYS A N 1
ATOM 1120 C CA . CYS A 1 145 ? -3.519 -5.021 8.203 1.00 93.62 145 CYS A CA 1
ATOM 1121 C C . CYS A 1 145 ? -4.049 -5.614 6.910 1.00 93.62 145 CYS A C 1
ATOM 1123 O O . CYS A 1 145 ? -3.453 -6.552 6.396 1.00 93.62 145 CYS A O 1
ATOM 1125 N N . ARG A 1 146 ? -5.100 -5.036 6.350 1.00 93.69 146 ARG A N 1
ATOM 1126 C CA . ARG A 1 146 ? -5.572 -5.387 5.020 1.00 93.69 146 ARG A CA 1
ATOM 1127 C C . ARG A 1 146 ? -4.976 -4.425 4.001 1.00 93.69 146 ARG A C 1
ATOM 1129 O O . ARG A 1 146 ? -4.932 -3.212 4.224 1.00 93.69 146 ARG A O 1
ATOM 1136 N N . LEU A 1 147 ? -4.422 -4.993 2.935 1.00 92.94 147 LEU A N 1
ATOM 1137 C CA . LEU A 1 147 ? -3.681 -4.268 1.910 1.00 92.94 147 LEU A CA 1
ATOM 1138 C C . LEU A 1 147 ? -4.455 -4.288 0.598 1.00 92.94 147 LEU A C 1
ATOM 1140 O O . LEU A 1 147 ? -4.857 -5.348 0.122 1.00 92.94 147 LEU A O 1
ATOM 1144 N N . PHE A 1 148 ? -4.616 -3.114 0.005 1.00 93.44 148 PHE A N 1
ATOM 1145 C CA . PHE A 1 148 ? -5.265 -2.915 -1.279 1.00 93.44 148 PHE A CA 1
ATOM 1146 C C . PHE A 1 148 ? -4.335 -2.195 -2.250 1.00 93.44 148 PHE A C 1
ATOM 1148 O O . PHE A 1 148 ? -3.501 -1.383 -1.845 1.00 93.44 148 PHE A O 1
ATOM 1155 N N . GLU A 1 149 ? -4.539 -2.449 -3.535 1.00 91.62 149 GLU A N 1
ATOM 1156 C CA . GLU A 1 149 ? -3.892 -1.745 -4.641 1.00 91.62 149 GLU A CA 1
ATOM 1157 C C . GLU A 1 149 ? -4.949 -1.161 -5.577 1.00 91.62 149 GLU A C 1
ATOM 1159 O O . GLU A 1 149 ? -5.974 -1.803 -5.822 1.00 91.62 149 GLU A O 1
ATOM 1164 N N . ASP A 1 150 ? -4.708 0.044 -6.092 1.00 90.00 150 ASP A N 1
ATOM 1165 C CA . ASP A 1 150 ? -5.560 0.638 -7.120 1.00 90.00 150 ASP A CA 1
ATOM 1166 C C . ASP A 1 150 ? -5.219 0.040 -8.496 1.00 90.00 150 ASP A C 1
ATOM 1168 O O . ASP A 1 150 ? -4.068 0.012 -8.932 1.00 90.00 150 ASP A O 1
ATOM 1172 N N . ARG A 1 151 ? -6.241 -0.451 -9.196 1.00 85.12 151 ARG A N 1
ATOM 1173 C CA . ARG A 1 151 ? -6.180 -1.115 -10.508 1.00 85.12 151 ARG A CA 1
ATOM 1174 C C . ARG A 1 151 ? -6.825 -0.306 -11.622 1.00 85.12 151 ARG A C 1
ATOM 1176 O O . ARG A 1 151 ? -6.962 -0.806 -12.736 1.00 85.12 151 ARG A O 1
ATOM 1183 N N . THR A 1 152 ? -7.222 0.928 -11.342 1.00 81.00 152 THR A N 1
ATOM 1184 C CA . THR A 1 152 ? -7.918 1.785 -12.307 1.00 81.00 152 THR A CA 1
ATOM 1185 C C . THR A 1 152 ? -7.082 2.056 -13.560 1.00 81.00 152 THR A C 1
ATOM 1187 O O . THR A 1 152 ? -7.606 2.027 -14.673 1.00 81.00 152 THR A O 1
ATOM 1190 N N . GLY A 1 153 ? -5.778 2.302 -13.402 1.00 68.56 153 GLY A N 1
ATOM 1191 C CA . GLY A 1 153 ? -4.869 2.533 -14.522 1.00 68.56 153 GLY A CA 1
ATOM 1192 C C . GLY A 1 153 ? -3.548 3.195 -14.115 1.00 68.56 153 GLY A C 1
ATOM 1193 O O . GLY A 1 153 ? -3.407 3.681 -12.996 1.00 68.56 153 GLY A O 1
ATOM 1194 N N . PRO A 1 154 ? -2.562 3.247 -15.025 1.00 67.19 154 PRO A N 1
ATOM 1195 C CA . PRO A 1 154 ? -1.231 3.779 -14.730 1.00 67.19 154 PRO A CA 1
ATOM 1196 C C . PRO A 1 154 ? -1.211 5.292 -14.463 1.00 67.19 154 PRO A C 1
ATOM 1198 O O . PRO A 1 154 ? -0.284 5.769 -13.813 1.00 67.19 154 PRO A O 1
ATOM 1201 N N . ASP A 1 155 ? -2.230 6.036 -14.895 1.00 71.06 155 ASP A N 1
ATOM 1202 C CA . ASP A 1 155 ? -2.299 7.495 -14.728 1.00 71.06 155 ASP A CA 1
ATOM 1203 C C . ASP A 1 155 ? -2.985 7.936 -13.425 1.00 71.06 155 ASP A C 1
ATOM 1205 O O . ASP A 1 155 ? -3.056 9.131 -13.133 1.00 71.06 155 ASP A O 1
ATOM 1209 N N . THR A 1 156 ? -3.503 7.005 -12.615 1.00 82.38 156 THR A N 1
ATOM 1210 C CA . THR A 1 156 ? -4.123 7.379 -11.339 1.00 82.38 156 THR A CA 1
ATOM 1211 C C . THR A 1 156 ? -3.061 7.749 -10.315 1.00 82.38 156 THR A C 1
ATOM 1213 O O . THR A 1 156 ? -1.959 7.190 -10.291 1.00 82.38 156 THR A O 1
ATOM 1216 N N . ARG A 1 157 ? -3.378 8.726 -9.459 1.00 87.56 157 ARG A N 1
ATOM 1217 C CA . ARG A 1 157 ? -2.481 9.110 -8.366 1.00 87.56 157 ARG A CA 1
ATOM 1218 C C . ARG A 1 157 ? -2.523 8.110 -7.221 1.00 87.56 157 ARG A C 1
ATOM 1220 O O . ARG A 1 157 ? -1.500 7.928 -6.581 1.00 87.56 157 ARG A O 1
ATOM 1227 N N . PHE A 1 158 ? -3.666 7.485 -6.951 1.00 90.75 158 PHE A N 1
ATOM 1228 C CA . PHE A 1 158 ? -3.772 6.478 -5.899 1.00 90.75 158 PHE A CA 1
ATOM 1229 C C . PHE A 1 158 ? -3.005 5.220 -6.303 1.00 90.75 158 PHE A C 1
ATOM 1231 O O . PHE A 1 158 ? -3.055 4.788 -7.448 1.00 90.75 158 PHE A O 1
ATOM 1238 N N . VAL A 1 159 ? -2.253 4.662 -5.359 1.00 89.69 159 VAL A N 1
ATOM 1239 C CA . VAL A 1 159 ? -1.423 3.472 -5.584 1.00 89.69 159 VAL A CA 1
ATOM 1240 C C . VAL A 1 159 ? -1.882 2.342 -4.683 1.00 89.69 159 VAL A C 1
ATOM 1242 O O . VAL A 1 159 ? -2.144 1.235 -5.142 1.00 89.69 159 VAL A O 1
ATOM 1245 N N . GLY A 1 160 ? -2.000 2.623 -3.388 1.00 92.69 160 GLY A N 1
ATOM 1246 C CA . GLY A 1 160 ? -2.292 1.609 -2.388 1.00 92.69 160 GLY A CA 1
ATOM 1247 C C . GLY A 1 160 ? -3.102 2.165 -1.235 1.00 92.69 160 GLY A C 1
ATOM 1248 O O . GLY A 1 160 ? -2.998 3.343 -0.898 1.00 92.69 160 GLY A O 1
ATOM 1249 N N . LEU A 1 161 ? -3.876 1.291 -0.608 1.00 96.31 161 LEU A N 1
ATOM 1250 C CA . LEU A 1 161 ? -4.567 1.553 0.645 1.00 96.31 161 LEU A CA 1
ATOM 1251 C C . LEU A 1 161 ? -4.152 0.475 1.645 1.00 96.31 161 LEU A C 1
ATOM 1253 O O . LEU A 1 161 ? -4.116 -0.714 1.340 1.00 96.31 161 LEU A O 1
ATOM 1257 N N . ARG A 1 162 ? -3.856 0.892 2.868 1.00 96.25 162 ARG A N 1
ATOM 1258 C CA . ARG A 1 162 ? -3.598 0.011 4.001 1.00 96.25 162 ARG A CA 1
ATOM 1259 C C . ARG A 1 162 ? -4.540 0.396 5.122 1.00 96.25 162 ARG A C 1
ATOM 1261 O O . ARG A 1 162 ? -4.489 1.524 5.595 1.00 96.25 162 ARG A O 1
ATOM 1268 N N . ASN A 1 163 ? -5.341 -0.542 5.602 1.00 96.19 163 ASN A N 1
ATOM 1269 C CA . ASN A 1 163 ? -6.155 -0.343 6.794 1.00 96.19 163 ASN A CA 1
ATOM 1270 C C . ASN A 1 163 ? -5.825 -1.412 7.833 1.00 96.19 163 ASN A C 1
ATOM 1272 O O . ASN A 1 163 ? -5.824 -2.604 7.541 1.00 96.19 163 ASN A O 1
ATOM 1276 N N . CYS A 1 164 ? -5.517 -0.988 9.052 1.00 95.38 164 CYS A N 1
ATOM 1277 C CA . CYS A 1 164 ? -5.058 -1.872 10.108 1.00 95.38 164 CYS A CA 1
ATOM 1278 C C . CYS A 1 164 ? -5.802 -1.637 11.415 1.00 95.38 164 CYS A C 1
ATOM 1280 O O . CYS A 1 164 ? -6.190 -0.511 11.737 1.00 95.38 164 CYS A O 1
ATOM 1282 N N . VAL A 1 165 ? -5.875 -2.702 12.208 1.00 95.19 165 VAL A N 1
ATOM 1283 C CA . VAL A 1 165 ? -6.227 -2.652 13.626 1.00 95.19 165 VAL A CA 1
ATOM 1284 C C . VAL A 1 165 ? -5.117 -3.314 14.426 1.00 95.19 165 VAL A C 1
ATOM 1286 O O . VAL A 1 165 ? -4.652 -4.403 14.083 1.00 95.19 165 VAL A O 1
ATOM 1289 N N . TYR A 1 166 ? -4.717 -2.655 15.506 1.00 92.69 166 TYR A N 1
ATOM 1290 C CA . TYR A 1 166 ? -3.741 -3.124 16.476 1.00 92.69 166 TYR A CA 1
ATOM 1291 C C . TYR A 1 166 ? -4.410 -3.178 17.848 1.00 92.69 166 TYR A C 1
ATOM 1293 O O . TYR A 1 166 ? -5.082 -2.226 18.243 1.00 92.69 166 TYR A O 1
ATOM 1301 N N . TRP A 1 167 ? -4.204 -4.256 18.601 1.00 90.50 167 TRP A N 1
ATOM 1302 C CA . TRP A 1 167 ? -4.534 -4.277 20.025 1.00 90.50 167 TRP A CA 1
ATOM 1303 C C . TRP A 1 167 ? -3.346 -3.739 20.825 1.00 90.50 167 TRP A C 1
ATOM 1305 O O . TRP A 1 167 ? -2.268 -4.338 20.852 1.00 90.50 167 TRP A O 1
ATOM 1315 N N . THR A 1 168 ? -3.528 -2.567 21.428 1.00 88.25 168 THR A N 1
ATOM 1316 C CA . THR A 1 168 ? -2.478 -1.786 22.092 1.00 88.25 168 THR A CA 1
ATOM 1317 C C . THR A 1 168 ? -3.047 -1.079 23.332 1.00 88.25 168 THR A C 1
ATOM 1319 O O . THR A 1 168 ? -3.249 0.141 23.318 1.00 88.25 168 THR A O 1
ATOM 1322 N N . PRO A 1 169 ? -3.341 -1.816 24.418 1.00 88.69 169 PRO A N 1
ATOM 1323 C CA . PRO A 1 169 ? -3.903 -1.225 25.628 1.00 88.69 169 PRO A CA 1
ATOM 1324 C C . PRO A 1 169 ? -2.947 -0.189 26.239 1.00 88.69 169 PRO A C 1
ATOM 1326 O O . PRO A 1 169 ? -1.762 -0.460 26.436 1.00 88.69 169 PRO A O 1
ATOM 1329 N N . GLY A 1 170 ? -3.470 1.004 26.546 1.00 87.94 170 GLY A N 1
ATOM 1330 C CA . GLY A 1 170 ? -2.708 2.095 27.171 1.00 87.94 170 GLY A CA 1
ATOM 1331 C C . GLY A 1 170 ? -1.711 2.809 26.251 1.00 87.94 170 GLY A C 1
ATOM 1332 O O . GLY A 1 170 ? -0.831 3.510 26.748 1.00 87.94 170 GLY A O 1
ATOM 1333 N N . TYR A 1 171 ? -1.818 2.624 24.933 1.00 91.31 171 TYR A N 1
ATOM 1334 C CA . TYR A 1 171 ? -0.972 3.311 23.960 1.00 91.31 171 TYR A CA 1
ATOM 1335 C C . TYR A 1 171 ? -1.297 4.809 23.899 1.00 91.31 171 TYR A C 1
ATOM 1337 O O . TYR A 1 171 ? -2.463 5.195 23.940 1.00 91.31 171 TYR A O 1
ATOM 1345 N N . ASP A 1 172 ? -0.265 5.643 23.791 1.00 91.31 172 ASP A N 1
ATOM 1346 C CA . ASP A 1 172 ? -0.396 7.087 23.573 1.00 91.31 172 ASP A CA 1
ATOM 1347 C C . ASP A 1 172 ? -0.181 7.377 22.085 1.00 91.31 172 ASP A C 1
ATOM 1349 O O . ASP A 1 172 ? 0.806 6.908 21.507 1.00 91.31 172 ASP A O 1
ATOM 1353 N N . ILE A 1 173 ? -1.088 8.136 21.462 1.00 93.25 173 ILE A N 1
ATOM 1354 C CA . ILE A 1 173 ? -1.011 8.451 20.032 1.00 93.25 173 ILE A CA 1
ATOM 1355 C C . ILE A 1 173 ? 0.311 9.129 19.652 1.00 93.25 173 ILE A C 1
ATOM 1357 O O . ILE A 1 173 ? 0.812 8.903 18.555 1.00 93.25 173 ILE A O 1
ATOM 1361 N N . GLU A 1 174 ? 0.934 9.898 20.548 1.00 90.38 174 GLU A N 1
ATOM 1362 C CA . GLU A 1 174 ? 2.192 10.585 20.234 1.00 90.38 174 GLU A CA 1
ATOM 1363 C C . GLU A 1 174 ? 3.361 9.604 20.043 1.00 90.38 174 GLU A C 1
ATOM 1365 O O . GLU A 1 174 ? 4.339 9.914 19.358 1.00 90.38 174 GLU A O 1
ATOM 1370 N N . GLN A 1 175 ? 3.244 8.373 20.557 1.00 90.38 175 GLN A N 1
ATOM 1371 C CA . GLN A 1 175 ? 4.230 7.313 20.325 1.00 90.38 175 GLN A CA 1
ATOM 1372 C C . GLN A 1 175 ? 4.222 6.802 18.878 1.00 90.38 175 GLN A C 1
ATOM 1374 O O . GLN A 1 175 ? 5.203 6.188 18.457 1.00 90.38 175 GLN A O 1
ATOM 1379 N N . VAL A 1 176 ? 3.167 7.083 18.096 1.00 90.12 176 VAL A N 1
ATOM 1380 C CA . VAL A 1 176 ? 3.067 6.689 16.682 1.00 90.12 176 VAL A CA 1
ATOM 1381 C C . VAL A 1 176 ? 4.266 7.183 15.876 1.00 90.12 176 VAL A C 1
ATOM 1383 O O . VAL A 1 176 ? 4.778 6.445 15.038 1.00 90.12 176 VAL A O 1
ATOM 1386 N N . ARG A 1 177 ? 4.766 8.392 16.158 1.00 89.12 177 ARG A N 1
ATOM 1387 C CA . ARG A 1 177 ? 5.917 8.976 15.448 1.00 89.12 177 ARG A CA 1
ATOM 1388 C C . ARG A 1 177 ? 7.177 8.128 15.578 1.00 89.12 177 ARG A C 1
ATOM 1390 O O . ARG A 1 177 ? 7.931 8.019 14.622 1.00 89.12 177 ARG A O 1
ATOM 1397 N N . GLY A 1 178 ? 7.367 7.477 16.727 1.00 85.81 178 GLY A N 1
ATOM 1398 C CA . GLY A 1 178 ? 8.495 6.575 16.962 1.00 85.81 178 GLY A CA 1
ATOM 1399 C C . GLY A 1 178 ? 8.440 5.279 16.147 1.00 85.81 178 GLY A C 1
ATOM 1400 O O . GLY A 1 178 ? 9.423 4.545 16.124 1.00 85.81 178 GLY A O 1
ATOM 1401 N N . ASN A 1 179 ? 7.316 4.985 15.481 1.00 82.62 179 ASN A N 1
ATOM 1402 C CA . ASN A 1 179 ? 7.211 3.854 14.558 1.00 82.62 179 ASN A CA 1
ATOM 1403 C C . ASN A 1 179 ? 7.810 4.164 13.175 1.00 82.62 179 ASN A C 1
ATOM 1405 O O . ASN A 1 179 ? 8.021 3.236 12.395 1.00 82.62 179 ASN A O 1
ATOM 1409 N N . TYR A 1 180 ? 8.064 5.437 12.867 1.00 81.56 180 TYR A N 1
ATOM 1410 C CA . TYR A 1 180 ? 8.737 5.860 11.644 1.00 81.56 180 TYR A CA 1
ATOM 1411 C C . TYR A 1 180 ? 10.231 5.993 11.947 1.00 81.56 180 TYR A C 1
ATOM 1413 O O . TYR A 1 180 ? 10.617 6.482 13.010 1.00 81.56 180 TYR A O 1
ATOM 1421 N N . GLY A 1 181 ? 11.082 5.500 11.044 1.00 74.69 181 GLY A N 1
ATOM 1422 C CA . GLY A 1 181 ? 12.532 5.623 11.198 1.00 74.69 181 GLY A CA 1
ATOM 1423 C C . GLY A 1 181 ? 12.933 7.090 11.365 1.00 74.69 181 GLY A C 1
ATOM 1424 O O . GLY A 1 181 ? 12.325 7.966 10.758 1.00 74.69 181 GLY A O 1
ATOM 1425 N N . GLY A 1 182 ? 13.956 7.364 12.180 1.00 75.25 182 GLY A N 1
ATOM 1426 C CA . GLY A 1 182 ? 14.351 8.736 12.540 1.00 75.25 182 GLY A CA 1
ATOM 1427 C C . GLY A 1 182 ? 14.813 9.623 11.374 1.00 75.25 182 GLY A C 1
ATOM 1428 O O . GLY A 1 182 ? 15.023 10.813 11.576 1.00 75.25 182 GLY A O 1
ATOM 1429 N N . GLU A 1 183 ? 14.971 9.055 10.179 1.00 78.94 183 GLU A N 1
ATOM 1430 C CA . GLU A 1 183 ? 15.354 9.754 8.947 1.00 78.94 183 GLU A CA 1
ATOM 1431 C C . GLU A 1 183 ? 14.144 10.203 8.107 1.00 78.94 183 GLU A C 1
ATOM 1433 O O . GLU A 1 183 ? 14.312 10.971 7.165 1.00 78.94 183 GLU A O 1
ATOM 1438 N N . ILE A 1 184 ? 12.925 9.756 8.439 1.00 88.88 184 ILE A N 1
ATOM 1439 C CA . ILE A 1 184 ? 11.709 10.132 7.708 1.00 88.88 184 ILE A CA 1
ATOM 1440 C C . ILE A 1 184 ? 11.202 11.478 8.228 1.00 88.88 184 ILE A C 1
ATOM 1442 O O . ILE A 1 184 ? 10.850 11.618 9.402 1.00 88.88 184 ILE A O 1
ATOM 1446 N N . GLU A 1 185 ? 11.110 12.465 7.337 1.00 90.38 185 GLU A N 1
ATOM 1447 C CA . GLU A 1 185 ? 10.475 13.744 7.642 1.00 90.38 185 GLU A CA 1
ATOM 1448 C C . GLU A 1 185 ? 8.949 13.575 7.704 1.00 90.38 185 GLU A C 1
ATOM 1450 O O . GLU A 1 185 ? 8.292 13.270 6.708 1.00 90.38 185 GLU A O 1
ATOM 1455 N N . LEU A 1 186 ? 8.383 13.755 8.901 1.00 93.94 186 LEU A N 1
ATOM 1456 C CA . LEU A 1 186 ? 6.948 13.633 9.152 1.00 93.94 186 LEU A CA 1
ATOM 1457 C C . LEU A 1 186 ? 6.292 15.008 9.237 1.00 93.94 186 LEU A C 1
ATOM 1459 O O . LEU A 1 186 ? 6.605 15.806 10.125 1.00 93.94 186 LEU A O 1
ATOM 1463 N N . ILE A 1 187 ? 5.284 15.228 8.404 1.00 95.06 187 ILE A N 1
ATOM 1464 C CA . ILE A 1 187 ? 4.461 16.432 8.420 1.00 95.06 187 ILE A CA 1
ATOM 1465 C C . ILE A 1 187 ? 3.164 16.119 9.150 1.00 95.06 187 ILE A C 1
ATOM 1467 O O . ILE A 1 187 ? 2.499 15.123 8.878 1.00 95.06 187 ILE A O 1
ATOM 1471 N N . THR A 1 188 ? 2.798 16.963 10.112 1.00 95.69 188 THR A N 1
ATOM 1472 C CA . THR A 1 188 ? 1.524 16.810 10.827 1.00 95.69 188 THR A CA 1
ATOM 1473 C C . THR A 1 188 ? 0.456 17.585 10.092 1.00 95.69 188 THR A C 1
ATOM 1475 O O . THR A 1 188 ? 0.544 18.807 9.992 1.00 95.69 188 THR A O 1
ATOM 1478 N N . LEU A 1 189 ? -0.556 16.881 9.610 1.00 96.31 189 LEU A N 1
ATOM 1479 C CA . LEU A 1 189 ? -1.645 17.469 8.845 1.00 96.31 189 LEU A CA 1
ATOM 1480 C C . LEU A 1 189 ? -2.870 17.646 9.743 1.00 96.31 189 LEU A C 1
ATOM 1482 O O . LEU A 1 189 ? -3.038 16.955 10.749 1.00 96.31 189 LEU A O 1
ATOM 1486 N N . GLN A 1 190 ? -3.719 18.605 9.392 1.00 95.06 190 GLN A N 1
ATOM 1487 C CA . GLN A 1 190 ? -4.962 18.868 10.110 1.00 95.06 190 GLN A CA 1
ATOM 1488 C C . GLN A 1 190 ? -6.124 18.315 9.297 1.00 95.06 190 GLN A C 1
ATOM 1490 O O . GLN A 1 190 ? -6.390 18.799 8.200 1.00 95.06 190 GLN A O 1
ATOM 1495 N N . SER A 1 191 ? -6.812 17.318 9.847 1.00 95.25 191 SER A N 1
ATOM 1496 C CA . SER A 1 191 ? -8.075 16.842 9.284 1.00 95.25 191 SER A CA 1
ATOM 1497 C C . SER A 1 191 ? -9.192 17.844 9.580 1.00 95.25 191 SER A C 1
ATOM 1499 O O . SER A 1 191 ? -9.216 18.458 10.652 1.00 95.25 191 SER A O 1
ATOM 1501 N N . LYS A 1 192 ? -10.155 17.988 8.666 1.00 95.69 192 LYS A N 1
ATOM 1502 C CA . LYS A 1 192 ? -11.389 18.749 8.924 1.00 95.69 192 LYS A CA 1
ATOM 1503 C C . LYS A 1 192 ? -12.337 18.005 9.871 1.00 95.69 192 LYS A C 1
ATOM 1505 O O . LYS A 1 192 ? -13.269 18.605 10.413 1.00 95.69 192 LYS A O 1
ATOM 1510 N N . TYR A 1 193 ? -12.123 16.704 10.059 1.00 95.50 193 TYR A N 1
ATOM 1511 C CA . TYR A 1 193 ? -12.945 15.858 10.909 1.00 95.50 193 TYR A CA 1
ATOM 1512 C C . TYR A 1 193 ? -12.448 15.836 12.353 1.00 95.50 193 TYR A C 1
ATOM 1514 O O . TYR A 1 193 ? -11.254 15.844 12.643 1.00 95.50 193 TYR A O 1
ATOM 1522 N N . VAL A 1 194 ? -13.400 15.752 13.283 1.00 88.81 194 VAL A N 1
ATOM 1523 C CA . VAL A 1 194 ? -13.115 15.565 14.708 1.00 88.81 194 VAL A CA 1
ATOM 1524 C C . VAL A 1 194 ? -13.344 14.105 15.068 1.00 88.81 194 VAL A C 1
ATOM 1526 O O . VAL A 1 194 ? -14.467 13.598 15.000 1.00 88.81 194 VAL A O 1
ATOM 1529 N N . PHE A 1 195 ? -12.277 13.434 15.485 1.00 87.38 195 PHE A N 1
ATOM 1530 C CA . PHE A 1 195 ? -12.315 12.039 15.905 1.00 87.38 195 PHE A CA 1
ATOM 1531 C C . PHE A 1 195 ? -12.676 11.923 17.389 1.00 87.38 195 PHE A C 1
ATOM 1533 O O . PHE A 1 195 ? -12.295 12.750 18.219 1.00 87.38 195 PHE A O 1
ATOM 1540 N N . LYS A 1 196 ? -13.426 10.876 17.749 1.00 82.56 196 LYS A N 1
ATOM 1541 C CA . LYS A 1 196 ? -13.684 10.558 19.158 1.00 82.56 196 LYS A CA 1
ATOM 1542 C C . LYS A 1 196 ? -12.453 9.864 19.736 1.00 82.56 196 LYS A C 1
ATOM 1544 O O . LYS A 1 196 ? -12.222 8.704 19.424 1.00 82.56 196 LYS A O 1
ATOM 1549 N N . GLY A 1 197 ? -11.713 10.556 20.597 1.00 86.06 197 GLY A N 1
ATOM 1550 C CA . GLY A 1 197 ? -10.494 10.034 21.217 1.00 86.06 197 GLY A CA 1
ATOM 1551 C C . GLY A 1 197 ? -9.254 10.779 20.740 1.00 86.06 197 GLY A C 1
ATOM 1552 O O . GLY A 1 197 ? -9.328 11.958 20.401 1.00 86.06 197 GLY A O 1
ATOM 1553 N N . GLN A 1 198 ? -8.113 10.095 20.756 1.00 93.44 198 GLN A N 1
ATOM 1554 C CA . GLN A 1 198 ? -6.862 10.623 20.222 1.00 93.44 198 GLN A CA 1
ATOM 1555 C C . GLN A 1 198 ? -6.712 10.215 18.757 1.00 93.44 198 GLN A C 1
ATOM 1557 O O . GLN A 1 198 ? -6.957 9.059 18.408 1.00 93.44 198 GLN A O 1
ATOM 1562 N N . SER A 1 199 ? -6.285 11.149 17.914 1.00 95.62 199 SER A N 1
ATOM 1563 C CA . SER A 1 199 ? -6.001 10.903 16.503 1.00 95.62 199 SER A CA 1
ATOM 1564 C C . SER A 1 199 ? -4.806 11.720 16.048 1.00 95.62 199 SER A C 1
ATOM 1566 O O . SER A 1 199 ? -4.593 12.828 16.539 1.00 95.62 199 SER A O 1
ATOM 1568 N N . LEU A 1 200 ? -4.071 11.197 15.077 1.00 96.69 200 LEU A N 1
ATOM 1569 C CA . LEU A 1 200 ? -2.927 11.859 14.479 1.00 96.69 200 LEU A CA 1
ATOM 1570 C C . LEU A 1 200 ? -2.923 11.574 12.980 1.00 96.69 200 LEU A C 1
ATOM 1572 O O . LEU A 1 200 ? -2.956 10.415 12.576 1.00 96.69 200 LEU A O 1
ATOM 1576 N N . LEU A 1 201 ? -2.877 12.630 12.173 1.00 97.50 201 LEU A N 1
ATOM 1577 C CA . LEU A 1 201 ? -2.741 12.526 10.728 1.00 97.50 201 LEU A CA 1
ATOM 1578 C C . LEU A 1 201 ? -1.344 12.988 10.324 1.00 97.50 201 LEU A C 1
ATOM 1580 O O . LEU A 1 201 ? -0.931 14.111 10.628 1.00 97.50 201 LEU A O 1
ATOM 1584 N N . LEU A 1 202 ? -0.623 12.102 9.649 1.00 97.44 202 LEU A N 1
ATOM 1585 C CA . LEU A 1 202 ? 0.735 12.342 9.189 1.00 97.44 202 LEU A CA 1
ATOM 1586 C C . LEU A 1 202 ? 0.792 12.255 7.668 1.00 97.44 202 LEU A C 1
ATOM 1588 O O . LEU A 1 202 ? 0.178 11.376 7.073 1.00 97.44 202 LEU A O 1
ATOM 1592 N N . GLY A 1 203 ? 1.552 13.151 7.054 1.00 97.44 203 GLY A N 1
ATOM 1593 C CA . GLY A 1 203 ? 1.990 13.047 5.669 1.00 97.44 203 GLY A CA 1
ATOM 1594 C C . GLY A 1 203 ? 3.503 12.884 5.627 1.00 97.44 203 GLY A C 1
ATOM 1595 O O . GLY A 1 203 ? 4.208 13.527 6.405 1.00 97.44 203 GLY A O 1
ATOM 1596 N N . TYR A 1 204 ? 4.011 12.031 4.746 1.00 95.81 204 TYR A N 1
ATOM 1597 C CA . TYR A 1 204 ? 5.449 11.884 4.520 1.00 95.81 204 TYR A CA 1
ATOM 1598 C C . TYR A 1 204 ? 5.727 11.306 3.134 1.00 95.81 204 TYR A C 1
ATOM 1600 O O . TYR A 1 204 ? 4.837 10.736 2.501 1.00 95.81 204 TYR A O 1
ATOM 1608 N N . GLN A 1 205 ? 6.966 11.436 2.670 1.00 93.44 205 GLN A N 1
ATOM 1609 C CA . GLN A 1 205 ? 7.427 10.743 1.474 1.00 93.44 205 GLN A CA 1
ATOM 1610 C C . GLN A 1 205 ? 8.069 9.416 1.876 1.00 93.44 205 GLN A C 1
ATOM 1612 O O . GLN A 1 205 ? 8.980 9.382 2.703 1.00 93.44 205 GLN A O 1
ATOM 1617 N N . ASP A 1 206 ? 7.568 8.320 1.320 1.00 90.00 206 ASP A N 1
ATOM 1618 C CA . ASP A 1 206 ? 8.135 6.995 1.524 1.00 90.00 206 ASP A CA 1
ATOM 1619 C C . ASP A 1 206 ? 9.492 6.908 0.804 1.00 90.00 206 ASP A C 1
ATOM 1621 O O . ASP A 1 206 ? 9.530 7.036 -0.422 1.00 90.00 206 ASP A O 1
ATOM 1625 N N . PRO A 1 207 ? 10.608 6.701 1.526 1.00 82.50 207 PRO A N 1
ATOM 1626 C CA . PRO A 1 207 ? 11.935 6.675 0.919 1.00 82.50 207 PRO A CA 1
ATOM 1627 C C . PRO A 1 207 ? 12.149 5.477 -0.015 1.00 82.50 207 PRO A C 1
ATOM 1629 O O . PRO A 1 207 ? 12.984 5.563 -0.911 1.00 82.50 207 PRO A O 1
ATOM 1632 N N . GLU A 1 208 ? 11.417 4.374 0.170 1.00 80.00 208 GLU A N 1
ATOM 1633 C CA . GLU A 1 208 ? 11.569 3.176 -0.665 1.00 80.00 208 GLU A CA 1
ATOM 1634 C C . GLU A 1 208 ? 10.863 3.341 -2.012 1.00 80.00 208 GLU A C 1
ATOM 1636 O O . GLU A 1 208 ? 11.371 2.915 -3.047 1.00 80.00 208 GLU A O 1
ATOM 1641 N N . THR A 1 209 ? 9.681 3.965 -2.004 1.00 82.19 209 THR A N 1
ATOM 1642 C CA . THR A 1 209 ? 8.830 4.064 -3.199 1.00 82.19 209 THR A CA 1
ATOM 1643 C C . THR A 1 209 ? 8.813 5.450 -3.838 1.00 82.19 209 THR A C 1
ATOM 1645 O O . THR A 1 209 ? 8.345 5.593 -4.965 1.00 82.19 209 THR A O 1
ATOM 1648 N N . GLY A 1 210 ? 9.291 6.480 -3.136 1.00 85.31 210 GLY A N 1
ATOM 1649 C CA . GLY A 1 210 ? 9.235 7.883 -3.557 1.00 85.31 210 GLY A CA 1
ATOM 1650 C C . GLY A 1 210 ? 7.832 8.500 -3.532 1.00 85.31 210 GLY A C 1
ATOM 1651 O O . GLY A 1 210 ? 7.684 9.682 -3.843 1.00 85.31 210 GLY A O 1
ATOM 1652 N N . ASN A 1 211 ? 6.810 7.727 -3.164 1.00 92.69 211 ASN A N 1
ATOM 1653 C CA . ASN A 1 211 ? 5.420 8.158 -3.124 1.00 92.69 211 ASN A CA 1
ATOM 1654 C C . ASN A 1 211 ? 5.093 8.914 -1.828 1.00 92.69 211 ASN A C 1
ATOM 1656 O O . ASN A 1 211 ? 5.724 8.711 -0.790 1.00 92.69 211 ASN A O 1
ATOM 1660 N N . THR A 1 212 ? 4.059 9.748 -1.863 1.00 96.56 212 THR A N 1
ATOM 1661 C CA . THR A 1 212 ? 3.532 10.440 -0.689 1.00 96.56 212 THR A CA 1
ATOM 1662 C C . THR A 1 212 ? 2.508 9.549 -0.004 1.00 96.56 212 THR A C 1
ATOM 1664 O O . THR A 1 212 ? 1.531 9.108 -0.611 1.00 96.56 212 THR A O 1
ATOM 1667 N N . VAL A 1 213 ? 2.712 9.319 1.288 1.00 97.12 213 VAL A N 1
ATOM 1668 C CA . VAL A 1 213 ? 1.812 8.548 2.138 1.00 97.12 213 VAL A CA 1
ATOM 1669 C C . VAL A 1 213 ? 1.096 9.492 3.090 1.00 97.12 213 VAL A C 1
ATOM 1671 O O . VAL A 1 213 ? 1.732 10.266 3.806 1.00 97.12 213 VAL A O 1
ATOM 1674 N N . PHE A 1 214 ? -0.228 9.376 3.138 1.00 98.25 214 PHE A N 1
ATOM 1675 C CA . PHE A 1 214 ? -1.057 9.996 4.167 1.00 98.25 214 PHE A CA 1
ATOM 1676 C C . PHE A 1 214 ? -1.553 8.922 5.116 1.00 98.25 214 PHE A C 1
ATOM 1678 O O . PHE A 1 214 ? -2.166 7.955 4.673 1.00 98.25 214 PHE A O 1
ATOM 1685 N N . ASP A 1 215 ? -1.273 9.084 6.404 1.00 97.19 215 ASP A N 1
ATOM 1686 C CA . ASP A 1 215 ? -1.450 8.062 7.428 1.00 97.19 215 ASP A CA 1
ATOM 1687 C C . ASP A 1 215 ? -2.262 8.610 8.603 1.00 97.19 215 ASP A C 1
ATOM 1689 O O . ASP A 1 215 ? -1.781 9.413 9.409 1.00 97.19 215 ASP A O 1
ATOM 1693 N N . LEU A 1 216 ? -3.523 8.192 8.671 1.00 97.62 216 LEU A N 1
ATOM 1694 C CA . LEU A 1 216 ? -4.458 8.529 9.730 1.00 97.62 216 LEU A CA 1
ATOM 1695 C C . LEU A 1 216 ? -4.427 7.453 10.811 1.00 97.62 216 LEU A C 1
ATOM 1697 O O . LEU A 1 216 ? -4.832 6.308 10.595 1.00 97.62 216 LEU A O 1
ATOM 1701 N N . TRP A 1 217 ? -4.027 7.857 12.008 1.00 96.94 217 TRP A N 1
ATOM 1702 C CA . TRP A 1 217 ? -4.061 7.038 13.207 1.00 96.94 217 TRP A CA 1
ATOM 1703 C C . TRP A 1 217 ? -5.153 7.514 14.147 1.00 96.94 217 TRP A C 1
ATOM 1705 O O . TRP A 1 217 ? -5.312 8.716 14.363 1.00 96.94 217 TRP A O 1
ATOM 1715 N N . ALA A 1 218 ? -5.874 6.581 14.759 1.00 95.81 218 ALA A N 1
ATOM 1716 C CA . ALA A 1 218 ? -6.861 6.916 15.773 1.00 95.81 218 ALA A CA 1
ATOM 1717 C C . ALA A 1 218 ? -6.996 5.819 16.830 1.00 95.81 218 ALA A C 1
ATOM 1719 O O . ALA A 1 218 ? -6.972 4.629 16.519 1.00 95.81 218 ALA A O 1
ATOM 1720 N N . ILE A 1 219 ? -7.164 6.225 18.085 1.00 94.19 219 ILE A N 1
ATOM 1721 C CA . ILE A 1 219 ? -7.340 5.320 19.221 1.00 94.19 219 ILE A CA 1
ATOM 1722 C C . ILE A 1 219 ? -8.809 5.271 19.612 1.00 94.19 219 ILE A C 1
ATOM 1724 O O . ILE A 1 219 ? -9.447 6.303 19.829 1.00 94.19 219 ILE A O 1
ATOM 1728 N N . ARG A 1 220 ? -9.313 4.051 19.791 1.00 90.56 220 ARG A N 1
ATOM 1729 C CA . ARG A 1 220 ? -10.602 3.792 20.424 1.00 90.56 220 ARG A CA 1
ATOM 1730 C C . ARG A 1 220 ? -10.445 2.647 21.415 1.00 90.56 220 ARG A C 1
ATOM 1732 O O . ARG A 1 220 ? -10.209 1.508 21.023 1.00 90.56 220 ARG A O 1
ATOM 1739 N N . GLU A 1 221 ? -10.622 2.971 22.694 1.00 89.94 221 GLU A N 1
ATOM 1740 C CA . GLU A 1 221 ? -10.443 2.032 23.808 1.00 89.94 221 GLU A CA 1
ATOM 1741 C C . GLU A 1 221 ? -9.029 1.422 23.798 1.00 89.94 221 GLU A C 1
ATOM 1743 O O . GLU A 1 221 ? -8.050 2.160 23.861 1.00 89.94 221 GLU A O 1
ATOM 1748 N N . GLU A 1 222 ? -8.907 0.096 23.720 1.00 91.38 222 GLU A N 1
ATOM 1749 C CA . GLU A 1 222 ? -7.623 -0.617 23.702 1.00 91.38 222 GLU A CA 1
ATOM 1750 C C . GLU A 1 222 ? -7.061 -0.831 22.291 1.00 91.38 222 GLU A C 1
ATOM 1752 O O . GLU A 1 222 ? -6.062 -1.534 22.124 1.00 91.38 222 GLU A O 1
ATOM 1757 N N . TYR A 1 223 ? -7.701 -0.263 21.269 1.00 92.56 223 TYR A N 1
ATOM 1758 C CA . TYR A 1 223 ? -7.344 -0.499 19.878 1.00 92.56 223 TYR A CA 1
ATOM 1759 C C . TYR A 1 223 ? -6.835 0.770 19.210 1.00 92.56 223 TYR A C 1
ATOM 1761 O O . TYR A 1 223 ? -7.447 1.840 19.288 1.00 92.56 223 TYR A O 1
ATOM 1769 N N . LEU A 1 224 ? -5.723 0.616 18.503 1.00 94.12 224 LEU A N 1
ATOM 1770 C CA . LEU A 1 224 ? -5.187 1.607 17.588 1.00 94.12 224 LEU A CA 1
ATOM 1771 C C . LEU A 1 224 ? -5.598 1.214 16.171 1.00 94.12 224 LEU A C 1
ATOM 1773 O O . LEU A 1 224 ? -5.403 0.079 15.739 1.00 94.12 224 LEU A O 1
ATOM 1777 N N . TYR A 1 225 ? -6.168 2.161 15.447 1.00 95.50 225 TYR A N 1
ATOM 1778 C CA . TYR A 1 225 ? -6.570 2.019 14.058 1.00 95.50 225 TYR A CA 1
ATOM 1779 C C . TYR A 1 225 ? -5.624 2.841 13.200 1.00 95.50 225 TYR A C 1
ATOM 1781 O O . TYR A 1 225 ? -5.231 3.942 13.588 1.00 95.50 225 TYR A O 1
ATOM 1789 N N . ARG A 1 226 ? -5.281 2.303 12.034 1.00 95.81 226 ARG A N 1
ATOM 1790 C CA . ARG A 1 226 ? -4.455 2.978 11.037 1.00 95.81 226 ARG A CA 1
ATOM 1791 C C . ARG A 1 226 ? -5.127 2.887 9.686 1.00 95.81 226 ARG A C 1
ATOM 1793 O O . ARG A 1 226 ? -5.517 1.794 9.279 1.00 95.81 226 ARG A O 1
ATOM 1800 N N . VAL A 1 227 ? -5.203 3.998 8.978 1.00 97.62 227 VAL A N 1
ATOM 1801 C CA . VAL A 1 227 ? -5.587 4.042 7.572 1.00 97.62 227 VAL A CA 1
ATOM 1802 C C . VAL A 1 227 ? -4.532 4.848 6.840 1.00 97.62 227 VAL A C 1
ATOM 1804 O O . VAL A 1 227 ? -4.354 6.022 7.136 1.00 97.62 227 VAL A O 1
ATOM 1807 N N . ALA A 1 228 ? -3.847 4.222 5.891 1.00 97.62 228 ALA A N 1
ATOM 1808 C CA . ALA A 1 228 ? -2.857 4.880 5.062 1.00 97.62 228 ALA A CA 1
ATOM 1809 C C . ALA A 1 228 ? -3.232 4.770 3.588 1.00 97.62 228 ALA A C 1
ATOM 1811 O O . ALA A 1 228 ? -3.519 3.670 3.112 1.00 97.62 228 ALA A O 1
ATOM 1812 N N . VAL A 1 229 ? -3.180 5.882 2.861 1.00 97.38 229 VAL A N 1
ATOM 1813 C CA . VAL A 1 229 ? -3.268 5.895 1.398 1.00 97.38 229 VAL A CA 1
ATOM 1814 C C . VAL A 1 229 ? -1.929 6.334 0.821 1.00 97.38 229 VAL A C 1
ATOM 1816 O O . VAL A 1 229 ? -1.311 7.278 1.311 1.00 97.38 229 VAL A O 1
ATOM 1819 N N . ASN A 1 230 ? -1.469 5.609 -0.193 1.00 96.12 230 ASN A N 1
ATOM 1820 C CA . ASN A 1 230 ? -0.233 5.889 -0.906 1.00 96.12 230 ASN A CA 1
ATOM 1821 C C . ASN A 1 230 ? -0.548 6.533 -2.259 1.00 96.12 230 ASN A C 1
ATOM 1823 O O . ASN A 1 230 ? -1.407 6.030 -2.994 1.00 96.12 230 ASN A O 1
ATOM 1827 N N . MET A 1 231 ? 0.141 7.624 -2.584 1.00 95.44 231 MET A N 1
ATOM 1828 C CA . MET A 1 231 ? -0.104 8.432 -3.771 1.00 95.44 231 MET A CA 1
ATOM 1829 C C . MET A 1 231 ? 1.179 8.726 -4.544 1.00 95.44 231 MET A C 1
ATOM 1831 O O . MET A 1 231 ? 2.190 9.100 -3.958 1.00 95.44 231 MET A O 1
ATOM 1835 N N . LYS A 1 232 ? 1.118 8.643 -5.875 1.00 91.06 232 LYS A N 1
ATOM 1836 C CA . LYS A 1 232 ? 2.219 9.061 -6.748 1.00 91.06 232 LYS A CA 1
ATOM 1837 C C . LYS A 1 232 ? 2.554 10.532 -6.528 1.00 91.06 232 LYS A C 1
ATOM 1839 O O . LYS A 1 232 ? 1.668 11.392 -6.598 1.00 91.06 232 LYS A O 1
ATOM 1844 N N . THR A 1 233 ? 3.843 10.790 -6.353 1.00 89.12 233 THR A N 1
ATOM 1845 C CA . THR A 1 233 ? 4.417 12.129 -6.195 1.00 89.12 233 THR A CA 1
ATOM 1846 C C . THR A 1 233 ? 5.123 12.513 -7.485 1.00 89.12 233 THR A C 1
ATOM 1848 O O . THR A 1 233 ? 6.026 11.805 -7.934 1.00 89.12 233 THR A O 1
ATOM 1851 N N . TYR A 1 234 ? 4.714 13.619 -8.104 1.00 86.50 234 TYR A N 1
ATOM 1852 C CA . TYR A 1 234 ? 5.384 14.148 -9.289 1.00 86.50 234 TYR A CA 1
ATOM 1853 C C . TYR A 1 234 ? 6.341 15.280 -8.924 1.00 86.50 234 TYR A C 1
ATOM 1855 O O . TYR A 1 234 ? 6.292 15.854 -7.838 1.00 86.50 234 TYR A O 1
ATOM 1863 N N . LEU A 1 235 ? 7.238 15.608 -9.856 1.00 83.00 235 LEU A N 1
ATOM 1864 C CA . LEU A 1 235 ? 8.192 16.693 -9.665 1.00 83.00 235 LEU A CA 1
ATOM 1865 C C . LEU A 1 235 ? 7.457 18.013 -9.390 1.00 83.00 235 LEU A C 1
ATOM 1867 O O . LEU A 1 235 ? 6.693 18.488 -10.229 1.00 83.00 235 LEU A O 1
ATOM 1871 N N . GLY A 1 236 ? 7.754 18.614 -8.239 1.00 83.50 236 GLY A N 1
ATOM 1872 C CA . GLY A 1 236 ? 7.152 19.868 -7.792 1.00 83.50 236 GLY A CA 1
ATOM 1873 C C . GLY A 1 236 ? 5.948 19.704 -6.865 1.00 83.50 236 GLY A C 1
ATOM 1874 O O . GLY A 1 236 ? 5.530 20.706 -6.302 1.00 83.50 236 GLY A O 1
ATOM 1875 N N . ASP A 1 237 ? 5.433 18.486 -6.670 1.00 89.44 237 ASP A N 1
ATOM 1876 C CA . ASP A 1 237 ? 4.395 18.232 -5.672 1.00 89.44 237 ASP A CA 1
ATOM 1877 C C . ASP A 1 237 ? 5.007 18.285 -4.259 1.00 89.44 237 ASP A C 1
ATOM 1879 O O . ASP A 1 237 ? 6.018 17.630 -3.989 1.00 89.44 237 ASP A O 1
ATOM 1883 N N . SER A 1 238 ? 4.376 19.016 -3.338 1.00 91.12 238 SER A N 1
ATOM 1884 C CA . SER A 1 238 ? 4.633 18.877 -1.898 1.00 91.12 238 SER A CA 1
ATOM 1885 C C . SER A 1 238 ? 3.588 17.988 -1.217 1.00 91.12 238 SER A C 1
ATOM 1887 O O . SER A 1 238 ? 2.450 17.862 -1.675 1.00 91.12 238 SER A O 1
ATOM 1889 N N . THR A 1 239 ? 3.958 17.373 -0.091 1.00 92.75 239 THR A N 1
ATOM 1890 C CA . THR A 1 239 ? 3.050 16.532 0.708 1.00 92.75 239 THR A CA 1
ATOM 1891 C C . THR A 1 239 ? 1.788 17.294 1.118 1.00 92.75 239 THR A C 1
ATOM 1893 O O . THR A 1 239 ? 0.688 16.754 1.036 1.00 92.75 239 THR A O 1
ATOM 1896 N N . GLU A 1 240 ? 1.918 18.556 1.524 1.00 93.81 240 GLU A N 1
ATOM 1897 C CA . GLU A 1 240 ? 0.791 19.397 1.920 1.00 93.81 240 GLU A CA 1
ATOM 1898 C C . GLU A 1 240 ? -0.136 19.737 0.750 1.00 93.81 240 GLU A C 1
ATOM 1900 O O . GLU A 1 240 ? -1.351 19.729 0.926 1.00 93.81 240 GLU A O 1
ATOM 1905 N N . GLU A 1 241 ? 0.397 20.003 -0.445 1.00 92.94 241 GLU A N 1
ATOM 1906 C CA . GLU A 1 241 ? -0.425 20.270 -1.636 1.00 92.94 241 GLU A CA 1
ATOM 1907 C C . GLU A 1 241 ? -1.201 19.033 -2.094 1.00 92.94 241 GLU A C 1
ATOM 1909 O O . GLU A 1 241 ? -2.328 19.143 -2.581 1.00 92.94 241 GLU A O 1
ATOM 1914 N N . LEU A 1 242 ? -0.612 17.849 -1.921 1.00 94.75 242 LEU A N 1
ATOM 1915 C CA . LEU A 1 242 ? -1.259 16.578 -2.233 1.00 94.75 242 LEU A CA 1
ATOM 1916 C C . LEU A 1 242 ? -2.363 16.213 -1.232 1.00 94.75 242 LEU A C 1
ATOM 1918 O O . LEU A 1 242 ? -3.264 15.438 -1.573 1.00 94.75 242 LEU A O 1
ATOM 1922 N N . PHE A 1 243 ? -2.334 16.780 -0.023 1.00 97.06 243 PHE A N 1
ATOM 1923 C CA . PHE A 1 243 ? -3.369 16.568 0.980 1.00 97.06 243 PHE A CA 1
ATOM 1924 C C . PHE A 1 243 ? -4.622 17.397 0.669 1.00 97.06 243 PHE A C 1
ATOM 1926 O O . PHE A 1 243 ? -4.817 18.515 1.144 1.00 97.06 243 PHE A O 1
ATOM 1933 N N . THR A 1 244 ? -5.490 16.829 -0.163 1.00 95.56 244 THR A N 1
ATOM 1934 C CA . THR A 1 244 ? -6.760 17.449 -0.563 1.00 95.56 244 THR A CA 1
ATOM 1935 C C . THR A 1 244 ? -7.915 17.043 0.351 1.00 95.56 244 THR A C 1
ATOM 1937 O O . THR A 1 244 ? -7.846 16.032 1.048 1.00 95.56 244 THR A O 1
ATOM 1940 N N . GLU A 1 245 ? -9.028 17.780 0.281 1.00 95.19 245 GLU A N 1
ATOM 1941 C CA . GLU A 1 245 ? -10.276 17.413 0.969 1.00 95.19 245 GLU A CA 1
ATOM 1942 C C . GLU A 1 245 ? -10.721 15.984 0.623 1.00 95.19 245 GLU A C 1
ATOM 1944 O O . GLU A 1 245 ? -11.137 15.236 1.495 1.00 95.19 245 GLU A O 1
ATOM 1949 N N . PHE A 1 246 ? -10.539 15.569 -0.630 1.00 94.06 246 PHE A N 1
ATOM 1950 C CA . PHE A 1 246 ? -10.854 14.212 -1.063 1.00 94.06 246 PHE A CA 1
ATOM 1951 C C . PHE A 1 246 ? -10.018 13.139 -0.344 1.00 94.06 246 PHE A C 1
ATOM 1953 O O . PHE A 1 246 ? -10.535 12.076 -0.006 1.00 94.06 246 PHE A O 1
ATOM 1960 N N . VAL A 1 247 ? -8.732 13.405 -0.099 1.00 96.00 247 VAL A N 1
ATOM 1961 C CA . VAL A 1 247 ? -7.854 12.479 0.635 1.00 96.00 247 VAL A CA 1
ATOM 1962 C C . VAL A 1 247 ? -8.283 12.385 2.098 1.00 96.00 247 VAL A C 1
ATOM 1964 O O . VAL A 1 247 ? -8.357 11.283 2.637 1.00 96.00 247 VAL A O 1
ATOM 1967 N N . ASP A 1 248 ? -8.599 13.520 2.725 1.00 97.44 248 ASP A N 1
ATOM 1968 C CA . ASP A 1 248 ? -9.094 13.561 4.106 1.00 97.44 248 ASP A CA 1
ATOM 1969 C C . ASP A 1 248 ? -10.418 12.790 4.256 1.00 97.44 248 ASP A C 1
ATOM 1971 O O . ASP A 1 248 ? -10.543 11.933 5.134 1.00 97.44 248 ASP A O 1
ATOM 1975 N N . ASP A 1 249 ? -11.371 13.019 3.345 1.00 96.25 249 ASP A N 1
ATOM 1976 C CA . ASP A 1 249 ? -12.672 12.336 3.301 1.00 96.25 249 ASP A CA 1
ATOM 1977 C C . ASP A 1 249 ? -12.494 10.828 3.163 1.00 96.25 249 ASP A C 1
ATOM 1979 O O . ASP A 1 249 ? -13.055 10.056 3.941 1.00 96.25 249 ASP A O 1
ATOM 1983 N N . PHE A 1 250 ? -11.647 10.404 2.226 1.00 95.62 250 PHE A N 1
ATOM 1984 C CA . PHE A 1 250 ? -11.373 8.994 1.991 1.00 95.62 250 PHE A CA 1
ATOM 1985 C C . PHE A 1 250 ? -10.780 8.306 3.231 1.00 95.62 250 PHE A C 1
ATOM 1987 O O . PHE A 1 250 ? -11.254 7.243 3.643 1.00 95.62 250 PHE A O 1
ATOM 1994 N N . LEU A 1 251 ? -9.775 8.915 3.870 1.00 97.12 251 LEU A N 1
ATOM 1995 C CA . LEU A 1 251 ? -9.168 8.380 5.094 1.00 97.12 251 LEU A CA 1
ATOM 1996 C C . LEU A 1 251 ? -10.189 8.289 6.238 1.00 97.12 251 LEU A C 1
ATOM 1998 O O . LEU A 1 251 ? -10.252 7.272 6.939 1.00 97.12 251 LEU A O 1
ATOM 2002 N N . TYR A 1 252 ? -11.008 9.330 6.407 1.00 96.06 252 TYR A N 1
ATOM 2003 C CA . TYR A 1 252 ? -12.058 9.388 7.419 1.00 96.06 252 TYR A CA 1
ATOM 2004 C C . TYR A 1 252 ? -13.132 8.311 7.216 1.00 96.06 252 TYR A C 1
ATOM 2006 O O . TYR A 1 252 ? -13.522 7.631 8.173 1.00 96.06 252 TYR A O 1
ATOM 2014 N N . GLU A 1 253 ? -13.615 8.135 5.987 1.00 95.94 253 GLU A N 1
ATOM 2015 C CA . GLU A 1 253 ? -14.663 7.168 5.657 1.00 95.94 253 GLU A CA 1
ATOM 2016 C C . GLU A 1 253 ? -14.192 5.731 5.884 1.00 95.94 253 GLU A C 1
ATOM 2018 O O . GLU A 1 253 ? -14.890 4.947 6.536 1.00 95.94 253 GLU A O 1
ATOM 2023 N N . VAL A 1 254 ? -12.971 5.402 5.449 1.00 96.19 254 VAL A N 1
ATOM 2024 C CA . VAL A 1 254 ? -12.373 4.084 5.698 1.00 96.19 254 VAL A CA 1
ATOM 2025 C C . VAL A 1 254 ? -12.242 3.814 7.199 1.00 96.19 254 VAL A C 1
ATOM 2027 O O . VAL A 1 254 ? -12.606 2.731 7.668 1.00 96.19 254 VAL A O 1
ATOM 2030 N N . LEU A 1 255 ? -11.761 4.789 7.979 1.00 95.25 255 LEU A N 1
ATOM 2031 C CA . LEU A 1 255 ? -11.648 4.638 9.431 1.00 95.25 255 LEU A CA 1
ATOM 2032 C C . LEU A 1 255 ? -13.022 4.444 10.087 1.00 95.25 255 LEU A C 1
ATOM 2034 O O . LEU A 1 255 ? -13.179 3.597 10.967 1.00 95.25 255 LEU A O 1
ATOM 2038 N N . THR A 1 256 ? -14.023 5.203 9.648 1.00 93.31 256 THR A N 1
ATOM 2039 C CA . THR A 1 256 ? -15.382 5.142 10.194 1.00 93.31 256 THR A CA 1
ATOM 2040 C C . THR A 1 256 ? -16.037 3.792 9.924 1.00 93.31 256 THR A C 1
ATOM 2042 O O . THR A 1 256 ? -16.686 3.246 10.818 1.00 93.31 256 THR A O 1
ATOM 2045 N N . ILE A 1 257 ? -1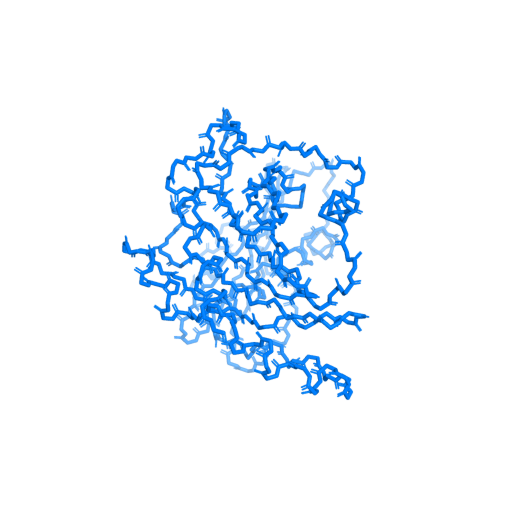5.820 3.208 8.741 1.00 93.31 257 ILE A N 1
ATOM 2046 C CA . ILE A 1 257 ? -16.270 1.842 8.450 1.00 93.31 257 ILE A CA 1
ATOM 2047 C C . ILE A 1 257 ? -15.615 0.860 9.415 1.00 93.31 257 ILE A C 1
ATOM 2049 O O . ILE A 1 257 ? -16.334 0.067 10.025 1.00 93.31 257 ILE A O 1
ATOM 2053 N N . ASN A 1 258 ? -14.296 0.962 9.621 1.00 91.69 258 ASN A N 1
ATOM 2054 C CA . ASN A 1 258 ? -13.595 0.079 10.553 1.00 91.69 258 ASN A CA 1
ATOM 2055 C C . ASN A 1 258 ? -14.153 0.177 11.981 1.00 91.69 258 ASN A C 1
ATOM 2057 O O . ASN A 1 258 ? -14.274 -0.825 12.673 1.00 91.69 258 ASN A O 1
ATOM 2061 N N . TRP A 1 259 ? -14.518 1.383 12.419 1.00 89.81 259 TRP A N 1
ATOM 2062 C CA . TRP A 1 259 ? -15.107 1.630 13.736 1.00 89.81 259 TRP A CA 1
ATOM 2063 C C . TRP A 1 259 ? -16.572 1.226 13.877 1.00 89.81 259 TRP A C 1
ATOM 2065 O O . TRP A 1 259 ? -17.056 1.071 14.999 1.00 89.81 259 TRP A O 1
ATOM 2075 N N . SER A 1 260 ? -17.317 1.146 12.781 1.00 86.94 260 SER A N 1
ATOM 2076 C CA . SER A 1 260 ? -18.746 0.826 12.831 1.00 86.94 260 SER A CA 1
ATOM 2077 C C . SER A 1 260 ? -19.035 -0.657 13.087 1.00 86.94 260 SER A C 1
ATOM 2079 O O . SER A 1 260 ? -20.178 -1.005 13.390 1.00 86.94 260 SER A O 1
ATOM 2081 N N . LYS A 1 261 ? -18.009 -1.503 12.969 1.00 83.25 261 LYS A N 1
ATOM 2082 C CA . LYS A 1 261 ? -18.050 -2.956 13.148 1.00 83.25 261 LYS A CA 1
ATOM 2083 C C . LYS A 1 261 ? -17.539 -3.354 14.537 1.00 83.25 261 LYS A C 1
ATOM 2085 O O . LYS A 1 261 ? -17.916 -4.459 14.988 1.00 83.25 261 LYS A O 1
#

Foldseek 3Di:
DVVVVVVVVVVVWDWEDQDDCLDDQKDKTWIWHADPQKIWIWIWIDGPQDIDIDIDIDGHPDDDDNRVCCVPPNRVVVCVVVVVVCLVRVVHPQPDPDDDDPVLVVCVVVFVVLADDQVNLVVLDPPKHKDWNDWDADPPFNKTKTKIAIPRDPPFFWGIKIKMKGQAAPDDPVCVVVVDPPPWDWDWDDAPDDDDADKTWIWTQDPVPRWIKIWIWDDDHRMIIIMIITTHDDPPDDRHNVPDNSVSVSSVSSVVSSVVD

Sequence (261 aa):
MERLKEDYLGKGFVELNGDLDYGSAISSMVLGNLSEGVYTFLRVVSTDSMIAAVEFFLPAAEELPLQEVYDSEVSDIVELLIGDSLQRSGAVLRPTPTPLTSDQDRYYPTLAAWLLTESEANSLYAPGIWQLLEDRVGATRVQVCRLFEDRTGPDTRFVGLRNCVYWTPGYDIEQVRGNYGGEIELITLQSKYVFKGQSLLLGYQDPETGNTVFDLWAIREEYLYRVAVNMKTYLGDSTEELFTEFVDDFLYEVLTINWSK

Secondary structure (DSSP, 8-state):
-HHHHHHHHTTT-EEE-------TT-EEEEEEEEETTEEEEEEEEE-SS-EEEEEEEEE-SS---HHHHIIIIIHHHHHHHHHHHHHHTTSSPPPPPPPPPHHHHHHHHHHHHHS--HHHHHHHSSS--EEEEEEEE-SSSSEEEEEEEE-S-TT-SEEEEEEEEEE-TT--GGGGGGGS-TTS-PEEE--SSPPSS-EEEEEEE-TTT--EEEEEEEEETTEEEEEEEEE---TT--HHHH--HHHHHHHHHHHHHHHH-